Protein AF-A0A4S9X8D6-F1 (afdb_monomer)

Solvent-accessible surface area (backbone atoms only — not comparable to full-atom values): 16009 Å² total; per-residue (Å²): 143,80,87,80,82,80,82,79,81,79,79,78,78,74,76,74,74,74,72,80,71,83,52,60,78,43,80,44,72,82,93,68,77,68,42,84,70,70,50,59,36,73,32,62,38,68,58,84,96,42,70,26,34,42,34,40,34,39,32,33,27,64,65,61,93,86,63,91,71,93,56,65,66,49,29,27,33,32,46,36,37,29,46,34,52,71,63,96,43,30,61,64,60,43,40,23,68,73,69,74,40,97,77,62,57,36,25,40,37,34,53,66,24,65,58,40,68,70,29,52,70,42,50,52,85,89,44,60,20,53,32,41,65,30,51,31,61,66,21,44,49,51,50,33,70,37,57,66,57,94,90,50,70,58,76,74,81,79,53,76,70,35,63,78,50,63,28,64,66,58,67,51,53,41,64,69,46,64,87,85,50,97,82,52,74,78,48,64,45,58,67,41,58,49,30,35,32,46,55,73,81,39,36,68,91,57,52,65,65,46,53,47,64,36,63,36,69,45,52,38,34,40,35,32,100,44,26,36,59,36,32,50,56,48,49,90,76,69,90,59,98,59,76,72,73,74,85,68,79,79,75,79,77,83,77,82,79,82,78,84,85,78,83,91,130

Structure (mmCIF, N/CA/C/O backbone):
data_AF-A0A4S9X8D6-F1
#
_entry.id   AF-A0A4S9X8D6-F1
#
loop_
_atom_site.group_PDB
_atom_site.id
_atom_site.type_symbol
_atom_site.label_atom_id
_atom_site.label_alt_id
_atom_site.label_comp_id
_atom_site.label_asym_id
_atom_site.label_entity_id
_atom_site.label_seq_id
_atom_site.pdbx_PDB_ins_code
_atom_site.Cartn_x
_atom_site.Cartn_y
_atom_site.Cartn_z
_atom_site.occupancy
_atom_site.B_iso_or_equiv
_atom_site.auth_seq_id
_atom_site.auth_comp_id
_atom_site.auth_asym_id
_atom_site.auth_atom_id
_atom_site.pdbx_PDB_model_num
ATOM 1 N N . MET A 1 1 ? 35.764 -56.389 -16.404 1.00 39.91 1 MET A N 1
ATOM 2 C CA . MET A 1 1 ? 35.241 -55.408 -15.430 1.00 39.91 1 MET A CA 1
ATOM 3 C C . MET A 1 1 ? 35.910 -54.072 -15.699 1.00 39.91 1 MET A C 1
ATOM 5 O O . MET A 1 1 ? 37.036 -53.870 -15.275 1.00 39.91 1 MET A O 1
ATOM 9 N N . THR A 1 2 ? 35.258 -53.191 -16.449 1.00 30.72 2 THR A N 1
ATOM 10 C CA . THR A 1 2 ? 35.727 -51.818 -16.677 1.00 30.72 2 THR A CA 1
ATOM 11 C C . THR A 1 2 ? 34.511 -50.906 -16.602 1.00 30.72 2 THR A C 1
ATOM 13 O O . THR A 1 2 ? 33.620 -50.939 -17.447 1.00 30.72 2 THR A O 1
ATOM 16 N N . SER A 1 3 ? 34.447 -50.185 -15.487 1.00 30.09 3 SER A N 1
ATOM 17 C CA . SER A 1 3 ? 33.379 -49.270 -15.103 1.00 30.09 3 SER A CA 1
ATOM 18 C C . SER A 1 3 ? 33.320 -48.094 -16.081 1.00 30.09 3 SER A C 1
ATOM 20 O O . SER A 1 3 ? 34.297 -47.362 -16.223 1.00 30.09 3 SER A O 1
ATOM 22 N N . ARG A 1 4 ? 32.191 -47.916 -16.777 1.00 33.38 4 ARG A N 1
ATOM 23 C CA . ARG A 1 4 ? 31.902 -46.689 -17.530 1.00 33.38 4 ARG A CA 1
ATOM 24 C C . ARG A 1 4 ? 31.194 -45.724 -16.587 1.00 33.38 4 ARG A C 1
ATOM 26 O O . ARG A 1 4 ? 30.002 -45.864 -16.333 1.00 33.38 4 ARG A O 1
ATOM 33 N N . ILE A 1 5 ? 31.950 -44.771 -16.052 1.00 34.75 5 ILE A N 1
ATOM 34 C CA . ILE A 1 5 ? 31.419 -43.650 -15.274 1.00 34.75 5 ILE A CA 1
ATOM 35 C C . ILE A 1 5 ? 30.697 -42.719 -16.254 1.00 34.75 5 ILE A C 1
ATOM 37 O O . ILE A 1 5 ? 31.323 -42.080 -17.098 1.00 34.75 5 ILE A O 1
ATOM 41 N N . LEU A 1 6 ? 29.369 -42.687 -16.168 1.00 30.14 6 LEU A N 1
ATOM 42 C CA . LEU A 1 6 ? 28.522 -41.745 -16.889 1.00 30.14 6 LEU A CA 1
ATOM 43 C C . LEU A 1 6 ? 28.579 -40.405 -16.138 1.00 30.14 6 LEU A C 1
ATOM 45 O O . LEU A 1 6 ? 27.965 -40.254 -15.083 1.00 30.14 6 LEU A O 1
ATOM 49 N N . VAL A 1 7 ? 29.352 -39.442 -16.639 1.00 30.73 7 VAL A N 1
ATOM 50 C CA . VAL A 1 7 ? 29.374 -38.080 -16.086 1.00 30.73 7 VAL A CA 1
ATOM 51 C C . VAL A 1 7 ? 28.137 -37.343 -16.606 1.00 30.73 7 VAL A C 1
ATOM 53 O O . VAL A 1 7 ? 28.138 -36.811 -17.713 1.00 30.73 7 VAL A O 1
ATOM 56 N N . LEU A 1 8 ? 27.055 -37.345 -15.821 1.00 31.81 8 LEU A N 1
ATOM 57 C CA . LEU A 1 8 ? 25.928 -36.433 -16.020 1.00 31.81 8 LEU A CA 1
ATOM 58 C C . LEU A 1 8 ? 26.370 -35.023 -15.615 1.00 31.81 8 LEU A C 1
ATOM 60 O O . LEU A 1 8 ? 26.432 -34.695 -14.431 1.00 31.81 8 LEU A O 1
ATOM 64 N N . ALA A 1 9 ? 26.671 -34.185 -16.603 1.00 33.25 9 ALA A N 1
ATOM 65 C CA . ALA A 1 9 ? 26.812 -32.753 -16.391 1.00 33.25 9 ALA A CA 1
ATOM 66 C C . ALA A 1 9 ? 25.418 -32.150 -16.138 1.00 33.25 9 ALA A C 1
ATOM 68 O O . ALA A 1 9 ? 24.655 -31.893 -17.069 1.00 33.25 9 ALA A O 1
ATOM 69 N N . PHE A 1 10 ? 25.070 -31.957 -14.864 1.00 29.88 10 PHE A N 1
ATOM 70 C CA . PHE A 1 10 ? 23.941 -31.119 -14.466 1.00 29.88 10 PHE A CA 1
ATOM 71 C C . PHE A 1 10 ? 24.301 -29.660 -14.759 1.00 29.88 10 PHE A C 1
ATOM 73 O O . PHE A 1 10 ? 25.005 -29.014 -13.987 1.00 29.88 10 PHE A O 1
ATOM 80 N N . PHE A 1 11 ? 23.822 -29.135 -15.885 1.00 28.92 11 PHE A N 1
ATOM 81 C CA . PHE A 1 11 ? 23.811 -27.697 -16.119 1.00 28.92 11 PHE A CA 1
ATOM 82 C C . PHE A 1 11 ? 22.677 -27.093 -15.294 1.00 28.92 11 PHE A C 1
ATOM 84 O O . PHE A 1 11 ? 21.518 -27.070 -15.708 1.00 28.92 11 PHE A O 1
ATOM 91 N N . THR A 1 12 ? 23.008 -26.623 -14.094 1.00 28.45 12 THR A N 1
ATOM 92 C CA . THR A 1 12 ? 22.161 -25.693 -13.356 1.00 28.45 12 THR A CA 1
ATOM 93 C C . THR A 1 12 ? 22.094 -24.395 -14.152 1.00 28.45 12 THR A C 1
ATOM 95 O O . THR A 1 12 ? 23.012 -23.578 -14.143 1.00 28.45 12 THR A O 1
ATOM 98 N N . VAL A 1 13 ? 20.990 -24.197 -14.872 1.00 28.11 13 VAL A N 1
ATOM 99 C CA . VAL A 1 13 ? 20.604 -22.867 -15.339 1.00 28.11 13 VAL A CA 1
ATOM 100 C C . VAL A 1 13 ? 20.231 -22.086 -14.085 1.00 28.11 13 VAL A C 1
ATOM 102 O O . VAL A 1 13 ? 19.098 -22.152 -13.612 1.00 28.11 13 VAL A O 1
ATOM 105 N N . LEU A 1 14 ? 21.207 -21.388 -13.502 1.00 27.36 14 LEU A N 1
ATOM 106 C CA . LEU A 1 14 ? 20.926 -20.293 -12.587 1.00 27.36 14 LEU A CA 1
ATOM 107 C C . LEU A 1 14 ? 20.188 -19.246 -13.425 1.00 27.36 14 LEU A C 1
ATOM 109 O O . LEU A 1 14 ? 20.800 -18.437 -14.122 1.00 27.36 14 LEU A O 1
ATOM 113 N N . ALA A 1 15 ? 18.857 -19.293 -13.408 1.00 28.55 15 ALA A N 1
ATOM 114 C CA . ALA A 1 15 ? 18.081 -18.108 -13.700 1.00 28.55 15 ALA A CA 1
ATOM 115 C C . ALA A 1 15 ? 18.520 -17.095 -12.645 1.00 28.55 15 ALA A C 1
ATOM 117 O O . ALA A 1 15 ? 18.180 -17.229 -11.471 1.00 28.55 15 ALA A O 1
ATOM 118 N N . ALA A 1 16 ? 19.372 -16.151 -13.044 1.00 25.81 16 ALA A N 1
ATOM 119 C CA . ALA A 1 16 ? 19.662 -14.992 -12.233 1.00 25.81 16 ALA A CA 1
ATOM 120 C C . ALA A 1 16 ? 18.315 -14.303 -12.015 1.00 25.81 16 ALA A C 1
ATOM 122 O O . ALA A 1 16 ? 17.813 -13.612 -12.904 1.00 25.81 16 ALA A O 1
ATOM 123 N N . ALA A 1 17 ? 17.693 -14.560 -10.864 1.00 26.91 17 ALA A N 1
ATOM 124 C CA . ALA A 1 17 ? 16.677 -13.682 -10.338 1.00 26.91 17 ALA A CA 1
ATOM 125 C C . ALA A 1 17 ? 17.372 -12.327 -10.272 1.00 26.91 17 ALA A C 1
ATOM 127 O O . ALA A 1 17 ? 18.267 -12.122 -9.452 1.00 26.91 17 ALA A O 1
ATOM 128 N N . ARG A 1 18 ? 17.050 -11.439 -11.216 1.00 28.78 18 ARG A N 1
ATOM 129 C CA . ARG A 1 18 ? 17.363 -10.034 -11.033 1.00 28.78 18 ARG A CA 1
ATOM 130 C C . ARG A 1 18 ? 16.625 -9.678 -9.755 1.00 28.78 18 ARG A C 1
ATOM 132 O O . ARG A 1 18 ? 15.398 -9.658 -9.735 1.00 28.78 18 ARG A O 1
ATOM 139 N N . THR A 1 19 ? 17.366 -9.526 -8.668 1.00 27.78 19 THR A N 1
ATOM 140 C CA . THR A 1 19 ? 16.877 -8.816 -7.501 1.00 27.78 19 THR A CA 1
ATOM 141 C C . THR A 1 19 ? 16.496 -7.449 -8.038 1.00 27.78 19 THR A C 1
ATOM 143 O O . THR A 1 19 ? 17.384 -6.683 -8.411 1.00 27.78 19 THR A O 1
ATOM 146 N N . PHE A 1 20 ? 15.196 -7.204 -8.217 1.00 41.09 20 PHE A N 1
ATOM 147 C CA . PHE A 1 20 ? 14.699 -5.865 -8.489 1.00 41.09 20 PHE A CA 1
ATOM 148 C C . PHE A 1 20 ? 15.210 -5.012 -7.325 1.00 41.09 20 PHE A C 1
ATOM 150 O O . PHE A 1 20 ? 14.863 -5.242 -6.167 1.00 41.09 20 PHE A O 1
ATOM 157 N N . SER A 1 21 ? 16.198 -4.186 -7.651 1.00 36.16 21 SER A N 1
ATOM 158 C CA . SER A 1 21 ? 16.948 -3.320 -6.752 1.00 36.16 21 SER A CA 1
ATOM 159 C C . SER A 1 21 ? 15.995 -2.360 -6.031 1.00 36.16 21 SER A C 1
ATOM 161 O O . SER A 1 21 ? 14.905 -2.075 -6.526 1.00 36.16 21 SER A O 1
ATOM 163 N N . GLY A 1 22 ? 16.379 -1.957 -4.818 1.00 46.44 22 GLY A N 1
ATOM 164 C CA . GLY A 1 22 ? 15.536 -1.383 -3.772 1.00 46.44 22 GLY A CA 1
ATOM 165 C C . GLY A 1 22 ? 14.718 -0.169 -4.194 1.00 46.44 22 GLY A C 1
ATOM 166 O O . GLY A 1 22 ? 15.231 0.937 -4.307 1.00 46.44 22 GLY A O 1
ATOM 167 N N . ALA A 1 23 ? 13.414 -0.375 -4.346 1.00 57.47 23 ALA A N 1
ATOM 168 C CA . ALA A 1 23 ? 12.463 0.718 -4.350 1.00 57.47 23 ALA A CA 1
ATOM 169 C C . ALA A 1 23 ? 12.356 1.263 -2.915 1.00 57.47 23 ALA A C 1
ATOM 171 O O . ALA A 1 23 ? 11.778 0.609 -2.041 1.00 57.47 23 ALA A O 1
ATOM 172 N N . ASP A 1 24 ? 12.942 2.432 -2.663 1.00 70.56 24 ASP A N 1
ATOM 173 C CA . ASP A 1 24 ? 12.791 3.117 -1.382 1.00 70.56 24 ASP A CA 1
ATOM 174 C C . ASP A 1 24 ? 11.344 3.599 -1.228 1.00 70.56 24 ASP A C 1
ATOM 176 O O . ASP A 1 24 ? 10.779 4.248 -2.117 1.00 70.56 24 ASP A O 1
ATOM 180 N N . LEU A 1 25 ? 10.728 3.267 -0.090 1.00 81.75 25 LEU A N 1
ATOM 181 C CA . LEU A 1 25 ? 9.413 3.789 0.259 1.00 81.75 25 LEU A CA 1
ATOM 182 C C . LEU A 1 25 ? 9.553 5.202 0.796 1.00 81.75 25 LEU A C 1
ATOM 184 O O . LEU A 1 25 ? 10.173 5.425 1.836 1.00 81.75 25 LEU A O 1
ATOM 188 N N . ASN A 1 26 ? 8.909 6.136 0.113 1.00 82.75 26 ASN A N 1
ATOM 189 C CA . ASN A 1 26 ? 8.847 7.524 0.520 1.00 82.75 26 ASN A CA 1
ATOM 190 C C . ASN A 1 26 ? 7.442 7.823 1.034 1.00 82.75 26 ASN A C 1
ATOM 192 O O . ASN A 1 26 ? 6.457 7.529 0.357 1.00 82.75 26 ASN A O 1
ATOM 196 N N . PHE A 1 27 ? 7.351 8.414 2.224 1.00 79.81 27 PHE A N 1
ATOM 197 C CA . PHE A 1 27 ? 6.096 8.921 2.775 1.00 79.81 27 PHE A CA 1
ATOM 198 C C . PHE A 1 27 ? 5.961 10.413 2.470 1.00 79.81 27 PHE A C 1
ATOM 200 O O . PHE A 1 27 ? 6.913 11.175 2.636 1.00 79.81 27 PHE A O 1
ATOM 207 N N . GLY A 1 28 ? 4.777 10.817 2.020 1.00 76.00 28 GLY A N 1
ATOM 208 C CA . GLY A 1 28 ? 4.478 12.148 1.500 1.00 76.00 28 GLY A CA 1
ATOM 209 C C . GLY A 1 28 ? 4.081 12.130 0.024 1.00 76.00 28 GLY A C 1
ATOM 210 O O . GLY A 1 28 ? 3.819 11.078 -0.563 1.00 76.00 28 GLY A O 1
ATOM 211 N N . GLU A 1 29 ? 4.029 13.317 -0.574 1.00 76.56 29 GLU A N 1
ATOM 212 C CA . GLU A 1 29 ? 3.618 13.494 -1.966 1.00 76.56 29 GLU A CA 1
ATOM 213 C C . GLU A 1 29 ? 4.814 13.528 -2.922 1.00 76.56 29 GLU A C 1
ATOM 215 O O . GLU A 1 29 ? 5.841 14.159 -2.656 1.00 76.56 29 GLU A O 1
ATOM 220 N N . LEU A 1 30 ? 4.661 12.880 -4.078 1.00 78.94 30 LEU A N 1
ATOM 221 C CA . LEU A 1 30 ? 5.609 12.991 -5.181 1.00 78.94 30 LEU A CA 1
ATOM 222 C C . LEU A 1 30 ? 5.297 14.251 -5.997 1.00 78.94 30 LEU A C 1
ATOM 224 O O . LEU A 1 30 ? 4.340 14.281 -6.770 1.00 78.94 30 LEU A O 1
ATOM 228 N N . ASN A 1 31 ? 6.124 15.285 -5.839 1.00 78.19 31 ASN A N 1
ATOM 229 C CA . ASN A 1 31 ? 5.992 16.544 -6.573 1.00 78.19 31 ASN A CA 1
ATOM 230 C C . ASN A 1 31 ? 6.700 16.464 -7.937 1.00 78.19 31 ASN A C 1
ATOM 232 O O . ASN A 1 31 ? 7.782 17.023 -8.122 1.00 78.19 31 ASN A O 1
ATOM 236 N N . GLN A 1 32 ? 6.123 15.698 -8.865 1.00 81.38 32 GLN A N 1
ATOM 237 C CA . GLN A 1 32 ? 6.610 15.545 -10.239 1.00 81.38 32 GLN A CA 1
ATOM 238 C C . GLN A 1 32 ? 5.468 15.701 -11.241 1.00 81.38 32 GLN A C 1
ATOM 240 O O . GLN A 1 32 ? 4.322 15.339 -10.971 1.00 81.38 32 GLN A O 1
ATOM 245 N N . THR A 1 33 ? 5.793 16.218 -12.424 1.00 79.25 33 THR A N 1
ATOM 246 C CA . THR A 1 33 ? 4.844 16.277 -13.538 1.00 79.25 33 THR A CA 1
ATOM 247 C C . THR A 1 33 ? 4.848 14.934 -14.254 1.00 79.25 33 THR A C 1
ATOM 249 O O . THR A 1 33 ? 5.810 14.595 -14.942 1.00 79.25 33 THR A O 1
ATOM 252 N N . PHE A 1 34 ? 3.774 14.166 -14.093 1.00 79.44 34 PHE A N 1
ATOM 253 C CA . PHE A 1 34 ? 3.652 12.858 -14.729 1.00 79.44 34 PHE A CA 1
ATOM 254 C C . PHE A 1 34 ? 3.457 12.979 -16.237 1.00 79.44 34 PHE A C 1
ATOM 256 O O . PHE A 1 34 ? 2.647 13.769 -16.728 1.00 79.44 34 PHE A O 1
ATOM 263 N N . THR A 1 35 ? 4.181 12.146 -16.972 1.00 66.62 35 THR A N 1
ATOM 264 C CA . THR A 1 35 ? 3.915 11.883 -18.380 1.00 66.62 35 THR A CA 1
ATOM 265 C C . THR A 1 35 ? 2.817 10.825 -18.474 1.00 66.62 35 THR A C 1
ATOM 267 O O . THR A 1 35 ? 2.859 9.819 -17.771 1.00 66.62 35 THR A O 1
ATOM 270 N N . ALA A 1 36 ? 1.813 11.040 -19.326 1.00 59.84 36 ALA A N 1
ATOM 271 C CA . ALA A 1 36 ? 0.811 10.013 -19.604 1.00 59.84 36 ALA A CA 1
ATOM 272 C C . ALA A 1 36 ? 1.477 8.785 -20.273 1.00 59.84 36 ALA A C 1
ATOM 274 O O . ALA A 1 36 ? 2.363 8.989 -21.108 1.00 59.84 36 ALA A O 1
ATOM 275 N N . PRO A 1 37 ? 1.035 7.543 -19.983 1.00 57.75 37 PRO A N 1
ATOM 276 C CA . PRO A 1 37 ? -0.195 7.184 -19.274 1.00 57.75 37 PRO A CA 1
ATOM 277 C C . PRO A 1 37 ? -0.034 7.008 -17.754 1.00 57.75 37 PRO A C 1
ATOM 279 O O . PRO A 1 37 ? 0.956 6.480 -17.260 1.00 57.75 37 PRO A O 1
ATOM 282 N N . THR A 1 38 ? -1.080 7.383 -17.019 1.00 76.00 38 THR A N 1
ATOM 283 C CA . THR A 1 38 ? -1.281 6.970 -15.626 1.00 76.00 38 THR A CA 1
ATOM 284 C C . THR A 1 38 ? -2.322 5.860 -15.611 1.00 76.00 38 THR A C 1
ATOM 286 O O . THR A 1 38 ? -3.447 6.073 -16.064 1.00 76.00 38 THR A O 1
ATOM 289 N N . ILE A 1 39 ? -1.953 4.682 -15.114 1.00 86.69 39 ILE A N 1
ATOM 290 C CA . ILE A 1 39 ? -2.877 3.561 -14.904 1.00 86.69 39 ILE A CA 1
ATOM 291 C C . ILE A 1 39 ? -3.201 3.526 -13.418 1.00 86.69 39 ILE A C 1
ATOM 293 O O . ILE A 1 39 ? -2.310 3.714 -12.594 1.00 86.69 39 ILE A O 1
ATOM 297 N N . ASN A 1 40 ? -4.464 3.327 -13.060 1.00 89.75 40 ASN A N 1
ATOM 298 C CA . ASN A 1 40 ? -4.860 3.271 -11.664 1.00 89.75 40 ASN A CA 1
ATOM 299 C C . ASN A 1 40 ? -5.933 2.217 -11.410 1.00 89.75 40 ASN A C 1
ATOM 301 O O . ASN A 1 40 ? -6.652 1.809 -12.323 1.00 89.75 40 ASN A O 1
ATOM 305 N N . HIS A 1 41 ? -6.006 1.779 -10.158 1.00 91.44 41 HIS A N 1
ATOM 306 C CA . HIS A 1 41 ? -7.065 0.910 -9.680 1.00 91.44 41 HIS A CA 1
ATOM 307 C C . HIS A 1 41 ? -7.390 1.242 -8.225 1.00 91.44 41 HIS A C 1
ATOM 309 O O . HIS A 1 41 ? -6.492 1.362 -7.387 1.00 91.44 41 HIS A O 1
ATOM 315 N N . ALA A 1 42 ? -8.685 1.352 -7.931 1.00 91.81 42 ALA A N 1
ATOM 316 C CA . ALA A 1 42 ? -9.185 1.697 -6.612 1.00 91.81 42 ALA A CA 1
ATOM 317 C C . ALA A 1 42 ? -9.978 0.541 -5.993 1.00 91.81 42 ALA A C 1
ATOM 319 O O . ALA A 1 42 ? -10.902 0.008 -6.607 1.00 91.81 42 ALA A O 1
ATOM 320 N N . VAL A 1 43 ? -9.648 0.193 -4.750 1.00 92.31 43 VAL A N 1
ATOM 321 C CA . VAL A 1 43 ? -10.350 -0.819 -3.952 1.00 92.31 43 VAL A CA 1
ATOM 322 C C . VAL A 1 43 ? -10.880 -0.215 -2.662 1.00 92.31 43 VAL A C 1
ATOM 324 O O . VAL A 1 43 ? -10.279 0.683 -2.072 1.00 92.31 43 VAL A O 1
ATOM 327 N N . LYS A 1 44 ? -12.009 -0.739 -2.183 1.00 90.44 44 LYS A N 1
ATOM 328 C CA . LYS A 1 44 ? -12.570 -0.316 -0.899 1.00 90.44 44 LYS A CA 1
ATOM 329 C C . LYS A 1 44 ? -11.745 -0.877 0.251 1.00 90.44 44 LYS A C 1
ATOM 331 O O . LYS A 1 44 ? -11.396 -2.054 0.260 1.00 90.44 44 LYS A O 1
ATOM 336 N N . VAL A 1 45 ? -11.512 -0.041 1.253 1.00 85.12 45 VAL A N 1
ATOM 337 C CA . VAL A 1 45 ? -10.823 -0.399 2.490 1.00 85.12 45 VAL A CA 1
ATOM 338 C C . VAL A 1 45 ? -11.828 -0.310 3.638 1.00 85.12 45 VAL A C 1
ATOM 340 O O . VAL A 1 45 ? -12.318 0.784 3.931 1.00 85.12 45 VAL A O 1
ATOM 343 N N . PRO A 1 46 ? -12.176 -1.433 4.288 1.00 79.06 46 PRO A N 1
ATOM 344 C CA . PRO A 1 46 ? -13.016 -1.396 5.471 1.00 79.06 46 PRO A CA 1
ATOM 345 C C . PRO A 1 46 ? -12.188 -0.897 6.658 1.00 79.06 46 PRO A C 1
ATOM 347 O O . PRO A 1 46 ? -11.309 -1.601 7.151 1.00 79.06 46 PRO A O 1
ATOM 350 N N . ILE A 1 47 ? -12.479 0.317 7.120 1.00 77.25 47 ILE A N 1
ATOM 351 C CA . ILE A 1 47 ? -11.931 0.861 8.368 1.00 77.25 47 ILE A CA 1
ATOM 352 C C . ILE A 1 47 ? -13.115 1.141 9.287 1.00 77.25 47 ILE A C 1
ATOM 354 O O . ILE A 1 47 ? -13.955 2.005 9.013 1.00 77.25 47 ILE A O 1
ATOM 358 N N . GLY A 1 48 ? -13.236 0.333 10.342 1.00 71.62 48 GLY A N 1
ATOM 359 C CA . GLY A 1 48 ? -14.474 0.241 11.113 1.00 71.62 48 GLY A CA 1
ATOM 360 C C . GLY A 1 48 ? -15.654 -0.166 10.219 1.00 71.62 48 GLY A C 1
ATOM 361 O O . GLY A 1 48 ? -15.547 -1.086 9.412 1.00 71.62 48 GLY A O 1
ATOM 362 N N . ASN A 1 49 ? -16.775 0.549 10.336 1.00 70.44 49 ASN A N 1
ATOM 363 C CA . ASN A 1 49 ? -17.992 0.310 9.543 1.00 70.44 49 ASN A CA 1
ATOM 364 C C . ASN A 1 49 ? -18.113 1.216 8.304 1.00 70.44 49 ASN A C 1
ATOM 366 O O . ASN A 1 49 ? -19.211 1.383 7.771 1.00 70.44 49 ASN A O 1
ATOM 370 N N . ASN A 1 50 ? -17.021 1.851 7.871 1.00 80.06 50 ASN A N 1
ATOM 371 C CA . ASN A 1 50 ? -17.057 2.855 6.812 1.00 80.06 50 ASN A CA 1
ATOM 372 C C . ASN A 1 50 ? -16.150 2.509 5.631 1.00 80.06 50 ASN A C 1
ATOM 374 O O . ASN A 1 50 ? -15.196 1.741 5.744 1.00 80.06 50 ASN A O 1
ATOM 378 N N . ASN A 1 51 ? -16.488 3.091 4.480 1.00 77.06 51 ASN A N 1
ATOM 379 C CA . ASN A 1 51 ? -15.849 2.801 3.203 1.00 77.06 51 ASN A CA 1
ATOM 380 C C . ASN A 1 51 ? -14.774 3.845 2.906 1.00 77.06 51 ASN A C 1
ATOM 382 O O . ASN A 1 51 ? -15.077 4.908 2.366 1.00 77.06 51 ASN A O 1
ATOM 386 N N . PHE A 1 52 ? -13.532 3.521 3.242 1.00 90.12 52 PHE A N 1
ATOM 387 C CA . PHE A 1 52 ? -12.374 4.196 2.671 1.00 90.12 52 PHE A CA 1
ATOM 388 C C . PHE A 1 52 ? -12.110 3.604 1.281 1.00 90.12 52 PHE A C 1
ATOM 390 O O . PHE A 1 52 ? -12.631 2.534 0.940 1.00 90.12 52 PHE A O 1
ATOM 397 N N . SER A 1 53 ? -11.305 4.278 0.471 1.00 92.06 53 SER A N 1
ATOM 398 C CA . SER A 1 53 ? -10.840 3.748 -0.807 1.00 92.06 53 SER A CA 1
ATOM 399 C C . SER A 1 53 ? -9.340 3.953 -0.930 1.00 92.06 53 SER A C 1
ATOM 401 O O . SER A 1 53 ? -8.830 5.043 -0.695 1.00 92.06 53 SER A O 1
ATOM 403 N N . LEU A 1 54 ? -8.637 2.885 -1.284 1.00 93.62 54 LEU A N 1
ATOM 404 C CA . LEU A 1 54 ? -7.231 2.923 -1.649 1.00 93.62 54 LEU A CA 1
ATOM 405 C C . LEU A 1 54 ? -7.156 2.931 -3.167 1.00 93.62 54 LEU A C 1
ATOM 407 O O . LEU A 1 54 ? -7.590 1.971 -3.801 1.00 93.62 54 LEU A O 1
ATOM 411 N N . ASN A 1 55 ? -6.569 3.979 -3.721 1.00 93.50 55 ASN A N 1
ATOM 412 C CA . ASN A 1 55 ? -6.220 4.079 -5.124 1.00 93.50 55 ASN A CA 1
ATOM 413 C C . ASN A 1 55 ? -4.710 3.858 -5.284 1.00 93.50 55 ASN A C 1
ATOM 415 O O . ASN A 1 55 ? -3.898 4.526 -4.637 1.00 93.50 55 ASN A O 1
ATOM 419 N N . VAL A 1 56 ? -4.332 2.894 -6.124 1.00 93.25 56 VAL A N 1
ATOM 420 C CA . VAL A 1 56 ? -2.935 2.656 -6.503 1.00 93.25 56 VAL A CA 1
ATOM 421 C C . VAL A 1 56 ? -2.754 3.102 -7.936 1.00 93.25 56 VAL A C 1
ATOM 423 O O . VAL A 1 56 ? -3.453 2.633 -8.834 1.00 93.25 56 VAL A O 1
ATOM 426 N N . MET A 1 57 ? -1.815 4.017 -8.139 1.00 91.75 57 MET A N 1
ATOM 427 C CA . MET A 1 57 ? -1.539 4.620 -9.434 1.00 91.75 57 MET A CA 1
ATOM 428 C C . MET A 1 57 ? -0.118 4.279 -9.864 1.00 91.75 57 MET A C 1
ATOM 430 O O . MET A 1 57 ? 0.819 4.481 -9.094 1.00 91.75 57 MET A O 1
ATOM 434 N N . ILE A 1 58 ? 0.045 3.827 -11.103 1.00 90.75 58 ILE A N 1
ATOM 435 C CA . ILE A 1 58 ? 1.344 3.693 -11.755 1.00 90.75 58 ILE A CA 1
ATOM 436 C C . ILE A 1 58 ? 1.458 4.783 -12.815 1.00 90.75 58 ILE A C 1
ATOM 438 O O . ILE A 1 58 ? 0.599 4.905 -13.693 1.00 90.75 58 ILE A O 1
ATOM 442 N N . ALA A 1 59 ? 2.503 5.595 -12.718 1.00 89.44 59 ALA A N 1
ATOM 443 C CA . ALA A 1 59 ? 2.772 6.692 -13.638 1.00 89.44 59 ALA A CA 1
ATOM 444 C C . ALA A 1 59 ? 4.246 6.706 -14.044 1.00 89.44 59 ALA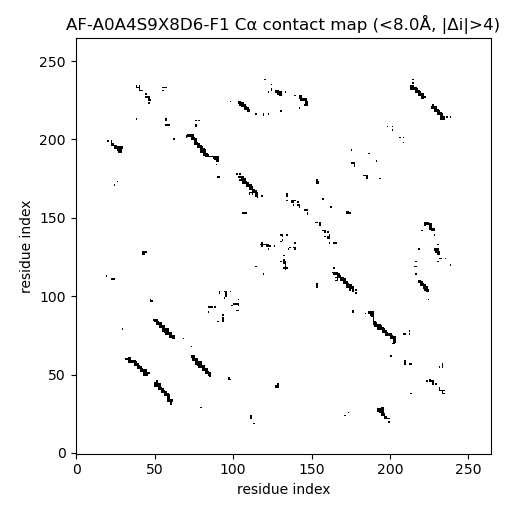 A C 1
ATOM 446 O O . ALA A 1 59 ? 5.104 6.253 -13.292 1.00 89.44 59 ALA A O 1
ATOM 447 N N . GLU A 1 60 ? 4.544 7.273 -15.208 1.00 88.62 60 GLU A N 1
ATOM 448 C CA . GLU A 1 60 ? 5.916 7.578 -15.615 1.00 88.62 60 GLU A CA 1
ATOM 449 C C . GLU A 1 60 ? 6.161 9.083 -15.539 1.00 88.62 60 GLU A C 1
ATOM 451 O O . GLU A 1 60 ? 5.241 9.890 -15.695 1.00 88.62 60 GLU A O 1
ATOM 456 N N . PHE A 1 61 ? 7.409 9.480 -15.329 1.00 88.69 61 PHE A N 1
ATOM 457 C CA . PHE A 1 61 ? 7.849 10.864 -15.471 1.00 88.69 61 PHE A CA 1
ATOM 458 C C . PHE A 1 61 ? 9.298 10.921 -15.965 1.00 88.69 61 PHE A C 1
ATOM 460 O O . PHE A 1 61 ? 10.023 9.920 -15.972 1.00 88.69 61 PHE A O 1
ATOM 467 N N . GLU A 1 62 ? 9.720 12.097 -16.424 1.00 89.75 62 GLU A N 1
ATOM 468 C CA . GLU A 1 62 ? 11.119 12.339 -16.777 1.00 89.75 62 GLU A CA 1
ATOM 469 C C . GLU A 1 62 ? 11.929 12.603 -15.501 1.00 89.75 62 GLU A C 1
ATOM 471 O O . GLU A 1 62 ? 11.456 13.348 -14.641 1.00 89.75 62 GLU A O 1
ATOM 476 N N . PRO A 1 63 ? 13.141 12.036 -15.347 1.00 87.56 63 PRO A N 1
ATOM 477 C CA . PRO A 1 63 ? 13.970 12.335 -14.189 1.00 87.56 63 PRO A CA 1
ATOM 478 C C . PRO A 1 63 ? 14.207 13.846 -14.045 1.00 87.56 63 PRO A C 1
ATOM 480 O O . PRO A 1 63 ? 14.257 14.557 -15.055 1.00 87.56 63 PRO A O 1
ATOM 483 N N . PRO A 1 64 ? 14.434 14.346 -12.817 1.00 84.31 64 PRO A N 1
ATOM 484 C CA . PRO A 1 64 ? 14.771 15.746 -12.587 1.00 84.31 64 PRO A CA 1
ATOM 485 C C . PRO A 1 64 ? 15.902 16.224 -13.506 1.00 84.31 64 PRO A C 1
ATOM 487 O O . PRO A 1 64 ? 16.873 15.496 -13.719 1.00 84.31 64 PRO A O 1
ATOM 490 N N . ALA A 1 65 ? 15.815 17.457 -14.013 1.00 80.25 65 ALA A N 1
ATOM 491 C CA . ALA A 1 65 ? 16.728 17.981 -15.040 1.00 80.25 65 ALA A CA 1
ATOM 492 C C . ALA A 1 65 ? 18.222 17.977 -14.645 1.00 80.25 65 ALA A C 1
ATOM 494 O O . ALA A 1 65 ? 19.093 18.038 -15.507 1.00 80.25 65 ALA A O 1
ATOM 495 N N . ASN A 1 66 ? 18.532 17.907 -13.349 1.00 81.00 66 ASN A N 1
ATOM 496 C CA . ASN A 1 66 ? 19.88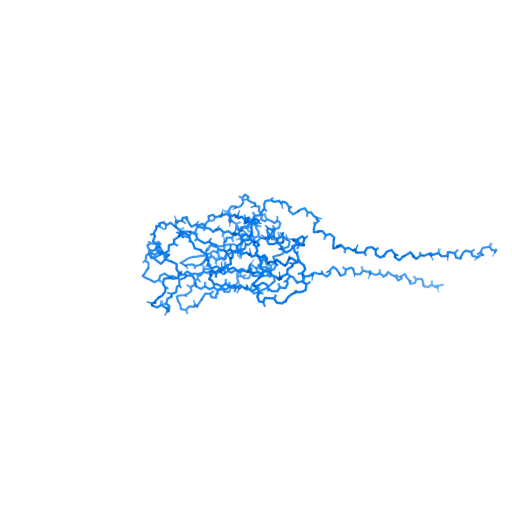9 17.803 -12.806 1.00 81.00 66 ASN A CA 1
ATOM 497 C C . ASN A 1 66 ? 20.416 16.358 -12.707 1.00 81.00 66 ASN A C 1
ATOM 499 O O . ASN A 1 66 ? 21.512 16.146 -12.189 1.00 81.00 66 ASN A O 1
ATOM 503 N N . THR A 1 67 ? 19.660 15.367 -13.173 1.00 83.25 67 THR A N 1
ATOM 504 C CA . THR A 1 67 ? 20.056 13.960 -13.124 1.00 83.25 67 THR A CA 1
ATOM 505 C C . THR A 1 67 ? 21.005 13.635 -14.274 1.00 83.25 67 THR A C 1
ATOM 507 O O . THR A 1 67 ? 20.620 13.671 -15.440 1.00 83.25 67 THR A O 1
ATOM 510 N N . THR A 1 68 ? 22.256 13.295 -13.963 1.00 81.62 68 THR A N 1
ATOM 511 C CA . THR A 1 68 ? 23.248 12.877 -14.963 1.00 81.62 68 THR A CA 1
ATOM 512 C C . THR A 1 68 ? 23.012 11.429 -15.381 1.00 81.62 68 THR A C 1
ATOM 514 O O . THR A 1 68 ? 23.172 10.521 -14.565 1.00 81.62 68 THR A O 1
ATOM 517 N N . THR A 1 69 ? 22.654 11.204 -16.645 1.00 83.94 69 THR A N 1
ATOM 518 C CA . THR A 1 69 ? 22.485 9.866 -17.224 1.00 83.94 69 THR A CA 1
ATOM 519 C C . THR A 1 69 ? 22.8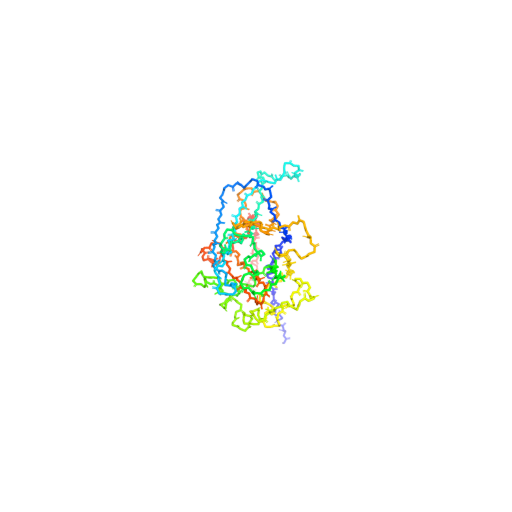42 9.863 -18.710 1.00 83.94 69 THR A C 1
ATOM 521 O O . THR A 1 69 ? 22.523 10.810 -19.425 1.00 83.94 69 THR A O 1
ATOM 524 N N . ASP A 1 70 ? 23.475 8.782 -19.171 1.00 86.69 70 ASP A N 1
ATOM 525 C CA . ASP A 1 70 ? 23.806 8.561 -20.589 1.00 86.69 70 ASP A CA 1
ATOM 526 C C . ASP A 1 70 ? 22.648 7.900 -21.363 1.00 86.69 70 ASP A C 1
ATOM 528 O O . ASP A 1 70 ? 22.756 7.600 -22.556 1.00 86.69 70 ASP A O 1
ATOM 532 N N . LEU A 1 71 ? 21.527 7.632 -20.683 1.00 86.88 71 LEU A N 1
ATOM 533 C CA . LEU A 1 71 ? 20.356 7.001 -21.275 1.00 86.88 71 LEU A CA 1
ATOM 534 C C . LEU A 1 71 ? 19.646 7.959 -22.233 1.00 86.88 71 LEU A C 1
ATOM 536 O O . LEU A 1 71 ? 19.309 9.091 -21.888 1.00 86.88 71 LEU A O 1
ATOM 540 N N . GLN A 1 72 ? 19.336 7.470 -23.433 1.00 86.62 72 GLN A N 1
ATOM 541 C CA . GLN A 1 72 ? 18.461 8.197 -24.347 1.00 86.62 72 GLN A CA 1
ATOM 542 C C . GLN A 1 72 ? 17.031 8.205 -23.803 1.00 86.62 72 GLN A C 1
ATOM 544 O O . GLN A 1 72 ? 16.505 7.154 -23.429 1.00 86.62 72 GLN A O 1
ATOM 549 N N . ASN A 1 73 ? 16.417 9.392 -23.800 1.00 86.50 73 ASN A N 1
ATOM 550 C CA . ASN A 1 73 ? 15.040 9.642 -23.370 1.00 86.50 73 ASN A CA 1
ATOM 551 C C . ASN A 1 73 ? 14.696 8.977 -22.017 1.00 86.50 73 ASN A C 1
ATOM 553 O O . ASN A 1 73 ? 13.907 8.029 -21.984 1.00 86.50 73 ASN A O 1
ATOM 557 N N . PRO A 1 74 ? 15.336 9.402 -20.915 1.00 89.44 74 PRO A N 1
ATOM 558 C CA . PRO A 1 74 ? 15.244 8.702 -19.643 1.00 89.44 74 PRO A CA 1
ATOM 559 C C . PRO A 1 74 ? 13.856 8.850 -19.001 1.00 89.44 74 PRO A C 1
ATOM 561 O O . PRO A 1 74 ? 13.191 9.880 -19.134 1.00 89.44 74 PRO A O 1
ATOM 564 N N . ARG A 1 75 ? 13.417 7.806 -18.304 1.00 88.38 75 ARG A N 1
ATOM 565 C CA . ARG A 1 75 ? 12.111 7.661 -17.654 1.00 88.38 75 ARG A CA 1
ATOM 566 C C . ARG A 1 75 ? 12.274 7.056 -16.266 1.00 88.38 75 ARG A C 1
ATOM 568 O O . ARG A 1 75 ? 13.237 6.334 -16.009 1.00 88.38 75 ARG A O 1
ATOM 575 N N . VAL A 1 76 ? 11.323 7.362 -15.393 1.00 88.12 76 VAL A N 1
ATOM 576 C CA . VAL A 1 76 ? 11.170 6.771 -14.061 1.00 88.12 76 VAL A CA 1
ATOM 577 C C . VAL A 1 76 ? 9.714 6.363 -13.894 1.00 88.12 76 VAL A C 1
ATOM 579 O O . VAL A 1 76 ? 8.824 7.168 -14.165 1.00 88.12 76 VAL A O 1
ATOM 582 N N . ALA A 1 77 ? 9.479 5.138 -13.430 1.00 88.31 77 ALA A N 1
ATOM 583 C CA . ALA A 1 77 ? 8.160 4.672 -13.037 1.00 88.31 77 ALA A CA 1
ATOM 584 C C . ALA A 1 77 ? 7.945 4.997 -11.556 1.00 88.31 77 ALA A C 1
ATOM 586 O O . ALA A 1 77 ? 8.856 4.854 -10.738 1.00 88.31 77 ALA A O 1
ATOM 587 N N . ALA A 1 78 ? 6.741 5.436 -11.214 1.00 89.62 78 ALA A N 1
ATOM 588 C CA . ALA A 1 78 ? 6.300 5.663 -9.852 1.00 89.62 78 ALA A CA 1
ATOM 589 C C . ALA A 1 78 ? 5.061 4.824 -9.561 1.00 89.62 78 ALA A C 1
ATOM 591 O O . ALA A 1 78 ? 4.078 4.894 -10.299 1.00 89.62 78 ALA A O 1
ATOM 592 N N . THR A 1 79 ? 5.092 4.109 -8.440 1.00 91.38 79 THR A N 1
ATOM 593 C CA . THR A 1 79 ? 3.887 3.601 -7.782 1.00 91.38 79 THR A CA 1
ATOM 594 C C . THR A 1 79 ? 3.481 4.609 -6.717 1.00 91.38 79 THR A C 1
ATOM 596 O O . THR A 1 79 ? 4.286 4.937 -5.848 1.00 91.38 79 THR A O 1
ATOM 599 N N . ILE A 1 80 ? 2.245 5.095 -6.766 1.00 91.19 80 ILE A N 1
ATOM 600 C CA . ILE A 1 80 ? 1.709 6.119 -5.866 1.00 91.19 80 ILE A CA 1
ATOM 601 C C . ILE A 1 80 ? 0.495 5.541 -5.147 1.00 91.19 80 ILE A C 1
ATOM 603 O O . ILE A 1 80 ? -0.387 4.955 -5.776 1.00 91.19 80 ILE A O 1
ATOM 607 N N . TYR A 1 81 ? 0.453 5.733 -3.832 1.00 91.75 81 TYR A N 1
ATOM 608 C CA . TYR A 1 81 ? -0.636 5.294 -2.972 1.00 91.75 81 TYR A CA 1
ATOM 609 C C . TYR A 1 81 ? -1.443 6.498 -2.500 1.00 91.75 81 TYR A C 1
ATOM 611 O O . TYR A 1 81 ? -0.914 7.427 -1.880 1.00 91.75 81 TYR A O 1
ATOM 619 N N . GLU A 1 82 ? -2.735 6.463 -2.795 1.00 91.31 82 GLU A N 1
ATOM 620 C CA . GLU A 1 82 ? -3.693 7.509 -2.477 1.00 91.31 82 GLU A CA 1
ATOM 621 C C . GLU A 1 82 ? -4.839 6.915 -1.666 1.00 91.31 82 GLU A C 1
ATOM 623 O O . GLU A 1 82 ? -5.387 5.866 -2.002 1.00 91.31 82 GLU A O 1
ATOM 628 N N . LEU A 1 83 ? -5.169 7.567 -0.558 1.00 91.06 83 LEU A N 1
ATOM 629 C CA . LEU A 1 83 ? -6.257 7.167 0.314 1.00 91.06 83 LEU A CA 1
ATOM 630 C C . LEU A 1 83 ? -7.355 8.221 0.256 1.00 91.06 83 LEU A C 1
ATOM 632 O O . LEU A 1 83 ? -7.097 9.415 0.415 1.00 91.06 83 LEU A O 1
ATOM 636 N N . SER A 1 84 ? -8.588 7.763 0.107 1.00 90.50 84 SER A N 1
ATOM 637 C CA . SER A 1 84 ? -9.776 8.574 0.308 1.00 90.50 84 SER A CA 1
ATOM 638 C C . SER A 1 84 ? -10.652 8.004 1.411 1.00 90.50 84 SER A C 1
ATOM 640 O O . SER A 1 84 ? -10.684 6.796 1.666 1.00 90.50 84 SER A O 1
ATOM 642 N N . TRP A 1 85 ? -11.324 8.897 2.129 1.00 89.00 85 TRP A N 1
ATOM 643 C CA . TRP A 1 85 ? -12.132 8.573 3.300 1.00 89.00 85 TRP A CA 1
ATOM 644 C C . TRP A 1 85 ? -13.488 9.270 3.223 1.00 89.00 85 TRP A C 1
ATOM 646 O O . TRP A 1 85 ? -13.657 10.221 2.453 1.00 89.00 85 TRP A O 1
ATOM 656 N N . PRO A 1 86 ? -14.496 8.779 3.963 1.00 78.88 86 PRO A N 1
ATOM 657 C CA . PRO A 1 86 ? -15.800 9.416 3.957 1.00 78.88 86 PRO A CA 1
ATOM 658 C C . PRO A 1 86 ? -15.712 10.818 4.560 1.00 78.88 86 PRO A C 1
ATOM 660 O O . PRO A 1 86 ? -15.008 11.040 5.538 1.00 78.88 86 PRO A O 1
ATOM 663 N N . TRP A 1 87 ? -16.531 11.718 4.016 1.00 80.56 87 TRP A N 1
ATOM 664 C CA . TRP A 1 87 ? -16.712 13.099 4.472 1.00 80.56 87 TRP A CA 1
ATOM 665 C C . TRP A 1 87 ? -15.593 14.068 4.069 1.00 80.56 87 TRP A C 1
ATOM 667 O O . TRP A 1 87 ? -14.438 13.714 3.866 1.00 80.56 87 TRP A O 1
ATOM 677 N N . ASN A 1 88 ? -15.964 15.342 3.940 1.00 75.00 88 ASN A N 1
ATOM 678 C CA . ASN A 1 88 ? -15.045 16.436 3.618 1.00 75.00 88 ASN A CA 1
ATOM 679 C C . ASN A 1 88 ? -14.404 17.004 4.899 1.00 75.00 88 ASN A C 1
ATOM 681 O O . ASN A 1 88 ? -14.434 18.212 5.136 1.00 75.00 88 ASN A O 1
ATOM 685 N N . THR A 1 89 ? -13.925 16.111 5.763 1.00 79.81 89 THR A N 1
ATOM 686 C CA . THR A 1 89 ? -13.263 16.409 7.041 1.00 79.81 89 THR A CA 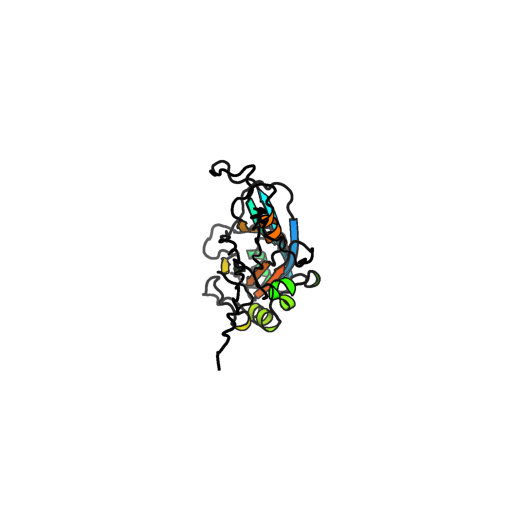1
ATOM 687 C C . THR A 1 89 ? -11.825 15.923 7.000 1.00 79.81 89 THR A C 1
ATOM 689 O O . THR A 1 89 ? -11.438 15.161 6.108 1.00 79.81 89 THR A O 1
ATOM 692 N N . THR A 1 90 ? -11.024 16.321 7.984 1.00 82.94 90 THR A N 1
ATOM 693 C CA . THR A 1 90 ? -9.675 15.767 8.124 1.00 82.94 90 THR A CA 1
ATOM 694 C C . THR A 1 90 ? -9.744 14.267 8.432 1.00 82.94 90 THR A C 1
ATOM 696 O O . THR A 1 90 ? -10.725 13.768 8.999 1.00 82.94 90 THR A O 1
ATOM 699 N N . ILE A 1 91 ? -8.690 13.522 8.099 1.00 82.00 91 ILE A N 1
ATOM 700 C CA . ILE A 1 91 ? -8.613 12.094 8.443 1.00 82.00 91 ILE A CA 1
ATOM 701 C C . ILE A 1 91 ? -8.655 11.869 9.968 1.00 82.00 91 ILE A C 1
ATOM 703 O O . ILE A 1 91 ? -9.231 10.889 10.434 1.00 82.00 91 ILE A O 1
ATOM 707 N N . ASN A 1 92 ? -8.130 12.818 10.754 1.00 82.75 92 ASN A N 1
ATOM 708 C CA . ASN A 1 92 ? -8.179 12.784 12.216 1.00 82.75 92 ASN A CA 1
ATOM 709 C C . ASN A 1 92 ? -9.620 12.885 12.736 1.00 82.75 92 ASN A C 1
ATOM 711 O O . ASN A 1 92 ? -10.064 12.022 13.481 1.00 82.75 92 ASN A O 1
ATOM 715 N N . GLU A 1 93 ? -10.380 13.897 12.307 1.00 83.81 93 GLU A N 1
ATOM 716 C CA . GLU A 1 93 ? -11.793 14.060 12.696 1.00 83.81 93 GLU A CA 1
ATOM 717 C C . GLU A 1 93 ? -12.648 12.865 12.270 1.00 83.81 93 GLU A C 1
ATOM 719 O O . GLU A 1 93 ? -13.519 12.412 13.020 1.00 83.81 93 GLU A O 1
ATOM 724 N N . THR A 1 94 ? -12.361 12.328 11.083 1.00 86.31 94 THR A N 1
ATOM 725 C CA . THR A 1 94 ? -13.002 11.120 10.561 1.00 86.31 94 THR A CA 1
ATOM 726 C C . THR A 1 94 ? -12.773 9.957 11.521 1.00 86.31 94 THR A C 1
ATOM 728 O O . THR A 1 94 ? -13.732 9.371 12.013 1.00 86.31 94 THR A O 1
ATOM 731 N N . LEU A 1 95 ? -11.520 9.659 11.866 1.00 85.00 95 LEU A N 1
ATOM 732 C CA . LEU A 1 95 ? -11.192 8.543 12.751 1.00 85.00 95 LEU A CA 1
ATOM 733 C C . LEU A 1 95 ? -11.653 8.767 14.198 1.00 85.00 95 LEU A C 1
ATOM 735 O O . LEU A 1 95 ? -12.179 7.833 14.794 1.00 85.00 95 LEU A O 1
ATOM 739 N N . LYS A 1 96 ? -11.586 9.997 14.731 1.00 85.56 96 LYS A N 1
ATOM 740 C CA . LYS A 1 96 ? -12.175 10.351 16.039 1.00 85.56 96 LYS A CA 1
ATOM 741 C C . LYS A 1 96 ? -13.656 9.983 16.093 1.00 85.56 96 LYS A C 1
ATOM 743 O O . LYS A 1 96 ? -14.117 9.367 17.049 1.00 85.56 96 LYS A O 1
ATOM 748 N N . THR A 1 97 ? -14.392 10.335 15.039 1.00 85.50 97 THR A N 1
ATOM 749 C CA . THR A 1 97 ? -15.828 10.049 14.922 1.00 85.50 97 THR A CA 1
ATOM 750 C C . THR A 1 97 ? -16.098 8.549 14.812 1.00 85.50 97 THR A C 1
ATOM 752 O O . THR A 1 97 ? -17.058 8.054 15.398 1.00 85.50 97 THR A O 1
ATOM 755 N N . LEU A 1 98 ? -15.263 7.819 14.068 1.00 84.31 98 LEU A N 1
ATOM 756 C CA . LEU A 1 98 ? -15.436 6.384 13.833 1.00 84.31 98 LEU A CA 1
ATOM 757 C C . LEU A 1 98 ? -15.077 5.517 15.036 1.00 84.31 98 LEU A C 1
ATOM 759 O O . LEU A 1 98 ? -15.746 4.519 15.291 1.00 84.31 98 LEU A O 1
ATOM 763 N N . GLU A 1 99 ? -14.017 5.882 15.745 1.00 83.44 99 GLU A N 1
ATOM 764 C CA . GLU A 1 99 ? -13.458 5.087 16.836 1.00 83.44 99 GLU A CA 1
ATOM 765 C C . GLU A 1 99 ? -13.935 5.557 18.213 1.00 83.44 99 GLU A C 1
ATOM 767 O O . GLU A 1 99 ? -13.806 4.821 19.189 1.00 83.44 99 GLU A O 1
ATOM 772 N N . GLY A 1 100 ? -14.503 6.764 18.311 1.00 83.06 100 GLY A N 1
ATOM 773 C CA . GLY A 1 100 ? -14.957 7.341 19.577 1.00 83.06 100 GLY A CA 1
ATOM 774 C C . GLY A 1 100 ? -13.811 7.679 20.534 1.00 83.06 100 GLY A C 1
ATOM 775 O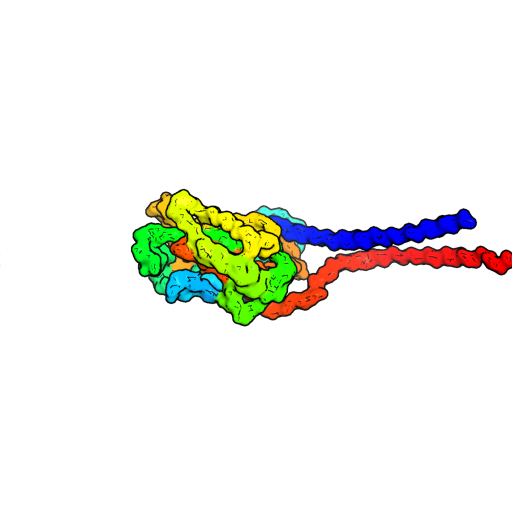 O . GLY A 1 100 ? -14.021 7.720 21.746 1.00 83.06 100 GLY A O 1
ATOM 776 N N . VAL A 1 101 ? -12.603 7.895 20.004 1.00 78.56 101 VAL A N 1
ATOM 777 C CA . VAL A 1 101 ? -11.398 8.243 20.769 1.00 78.56 101 VAL A CA 1
ATOM 778 C C . VAL A 1 101 ? -10.917 9.644 20.405 1.00 78.56 101 VAL A C 1
ATOM 780 O O . VAL A 1 101 ? -11.048 10.077 19.264 1.00 78.56 101 VAL A O 1
ATOM 783 N N . GLU A 1 102 ? -10.342 10.358 21.373 1.00 77.25 102 GLU A N 1
ATOM 784 C CA . GLU A 1 102 ? -9.850 11.728 21.165 1.00 77.25 102 GLU A CA 1
ATOM 785 C C . GLU A 1 102 ? -8.541 11.800 20.377 1.00 77.25 102 GLU A C 1
ATOM 787 O O . GLU A 1 102 ? -8.263 12.806 19.731 1.00 77.25 102 GLU A O 1
ATOM 792 N N . GLU A 1 103 ? -7.733 10.747 20.405 1.00 77.44 103 GLU A N 1
ATOM 793 C CA . GLU A 1 103 ? -6.444 10.696 19.714 1.00 77.44 103 GLU A CA 1
ATOM 794 C C . GLU A 1 103 ? -6.347 9.369 18.956 1.00 77.44 103 GLU A C 1
ATOM 796 O O . GLU A 1 103 ? -5.728 8.418 19.440 1.00 77.44 103 GLU A O 1
ATOM 801 N N . PRO A 1 104 ? -7.023 9.255 17.795 1.00 78.19 104 PRO A N 1
ATOM 802 C CA . PRO A 1 104 ? -6.955 8.050 16.990 1.00 78.19 104 PRO A CA 1
ATOM 803 C C . PRO A 1 104 ? -5.534 7.849 16.473 1.00 78.19 104 PRO A C 1
ATOM 805 O O . PRO A 1 104 ? -4.772 8.794 16.247 1.00 78.19 104 PRO A O 1
ATOM 808 N N . ARG A 1 105 ? -5.186 6.587 16.242 1.00 78.81 105 ARG A N 1
ATOM 809 C CA . ARG A 1 105 ? -3.918 6.206 15.629 1.00 78.81 105 ARG A CA 1
ATOM 810 C C . ARG A 1 105 ? -4.192 5.566 14.301 1.00 78.81 105 ARG A C 1
ATOM 812 O O . ARG A 1 105 ? -5.015 4.675 14.228 1.00 78.81 105 ARG A O 1
ATOM 819 N N . PHE A 1 106 ? -3.446 5.960 13.282 1.00 82.69 106 PHE A N 1
ATOM 820 C CA . PHE A 1 106 ? -3.585 5.355 11.973 1.00 82.69 106 PHE A CA 1
ATOM 821 C C . PHE A 1 106 ? -2.218 5.185 11.353 1.00 82.69 106 PHE A C 1
ATOM 823 O O . PHE A 1 106 ? -1.489 6.163 11.182 1.00 82.69 106 PHE A O 1
ATOM 830 N N . CYS A 1 107 ? -1.864 3.947 11.046 1.00 84.06 107 CYS A N 1
ATOM 831 C CA . CYS A 1 107 ? -0.621 3.627 10.373 1.00 84.06 107 CYS A CA 1
ATOM 832 C C . CYS A 1 107 ? -0.893 2.844 9.099 1.00 84.06 107 CYS A C 1
ATOM 834 O O . CYS A 1 107 ? -1.911 2.160 8.962 1.00 84.06 107 CYS A O 1
ATOM 836 N N . VAL A 1 108 ? 0.088 2.897 8.211 1.00 87.06 108 VAL A N 1
ATOM 837 C CA . VAL A 1 108 ? 0.166 2.034 7.043 1.00 87.06 108 VAL A CA 1
ATOM 838 C C . VAL A 1 108 ? 1.490 1.284 7.063 1.00 87.06 108 VAL A C 1
ATOM 840 O O . VAL A 1 108 ? 2.528 1.856 7.404 1.00 87.06 108 VAL A O 1
ATOM 843 N N . SER A 1 109 ? 1.445 0.013 6.683 1.00 87.19 109 SER A N 1
ATOM 844 C CA . SER A 1 109 ? 2.615 -0.836 6.473 1.00 87.19 109 SER A CA 1
ATOM 845 C C . SER A 1 109 ? 2.574 -1.424 5.064 1.00 87.19 109 SER A C 1
ATOM 847 O O . SER A 1 109 ? 1.551 -1.967 4.644 1.00 87.19 109 SER A O 1
ATOM 849 N N . ILE A 1 110 ? 3.684 -1.321 4.332 1.00 88.56 110 ILE A N 1
ATOM 850 C CA . ILE A 1 110 ? 3.799 -1.733 2.928 1.00 88.56 110 ILE A CA 1
ATOM 851 C C . ILE A 1 110 ? 5.017 -2.656 2.777 1.00 88.56 110 ILE A C 1
ATOM 853 O O . ILE A 1 110 ? 6.152 -2.208 2.975 1.00 88.56 110 ILE A O 1
ATOM 857 N N . PRO A 1 111 ? 4.826 -3.943 2.434 1.00 87.81 111 PRO A N 1
ATOM 858 C CA . PRO A 1 111 ? 5.922 -4.822 2.049 1.00 87.81 111 PRO A CA 1
ATOM 859 C C . PRO A 1 111 ? 6.542 -4.368 0.724 1.00 87.81 111 PRO A C 1
ATOM 861 O O . PRO A 1 111 ? 5.867 -4.283 -0.305 1.00 87.81 111 PRO A O 1
ATOM 864 N N . LEU A 1 112 ? 7.845 -4.087 0.746 1.00 80.31 112 LEU A N 1
ATOM 865 C CA . LEU A 1 112 ? 8.566 -3.524 -0.405 1.00 80.31 112 LEU A CA 1
ATOM 866 C C . LEU A 1 112 ? 9.163 -4.604 -1.306 1.00 80.31 112 LEU A C 1
ATOM 868 O O . LEU A 1 112 ? 9.329 -4.408 -2.512 1.00 80.31 112 LEU A O 1
ATOM 872 N N . GLY A 1 113 ? 9.395 -5.780 -0.733 1.00 77.06 113 GLY A N 1
ATOM 873 C CA . GLY A 1 113 ? 9.928 -6.945 -1.419 1.00 77.06 113 GLY A CA 1
ATOM 874 C C . GLY A 1 113 ? 9.018 -7.527 -2.504 1.00 77.06 113 GLY A C 1
ATOM 875 O O . GLY A 1 113 ? 7.798 -7.363 -2.438 1.00 77.06 113 GLY A O 1
ATOM 876 N N . PRO A 1 114 ? 9.578 -8.257 -3.484 1.00 80.44 114 PRO A N 1
ATOM 877 C CA . PRO A 1 114 ? 8.776 -9.032 -4.420 1.00 80.44 114 PRO A CA 1
ATOM 878 C C . PRO A 1 114 ? 8.017 -10.146 -3.688 1.00 80.44 114 PRO A C 1
ATOM 880 O O . PRO A 1 114 ? 8.586 -10.874 -2.868 1.00 80.44 114 PRO A O 1
ATOM 883 N N . PHE A 1 115 ? 6.734 -10.297 -4.017 1.00 86.56 115 PHE A N 1
ATOM 884 C CA . PHE A 1 115 ? 5.902 -11.393 -3.528 1.00 86.56 115 PHE A CA 1
ATOM 885 C C . PHE A 1 115 ? 6.225 -12.697 -4.268 1.00 86.56 115 PHE A C 1
ATOM 887 O O . PHE A 1 115 ? 6.552 -12.659 -5.458 1.00 86.56 115 PHE A O 1
ATOM 894 N N . PRO A 1 116 ? 6.096 -13.865 -3.613 1.00 87.44 116 PRO A N 1
ATOM 895 C CA . PRO A 1 116 ? 6.214 -15.139 -4.305 1.00 87.44 116 PRO A CA 1
ATOM 896 C C . PRO A 1 116 ? 5.186 -15.257 -5.431 1.00 87.44 116 PRO A C 1
ATOM 898 O O . PRO A 1 116 ? 4.033 -14.848 -5.285 1.00 87.44 116 PRO A O 1
ATOM 901 N N . ASP A 1 117 ? 5.572 -15.934 -6.510 1.00 85.75 117 ASP A N 1
ATOM 902 C CA . ASP A 1 117 ? 4.694 -16.256 -7.638 1.00 85.75 117 ASP A CA 1
ATOM 903 C C . ASP A 1 117 ? 3.352 -16.862 -7.210 1.00 85.75 117 ASP A C 1
ATOM 905 O O . ASP A 1 117 ? 2.320 -16.566 -7.810 1.00 85.75 117 ASP A O 1
ATOM 909 N N . SER A 1 118 ? 3.362 -17.719 -6.183 1.00 88.56 118 SER A N 1
ATOM 910 C CA . SER A 1 118 ? 2.159 -18.357 -5.645 1.00 88.56 118 SER A CA 1
ATOM 911 C C . SER A 1 118 ? 1.174 -17.351 -5.052 1.00 88.56 118 SER A C 1
ATOM 913 O O . SER A 1 118 ? -0.024 -17.503 -5.259 1.00 88.56 118 SER A O 1
ATOM 915 N N . VAL A 1 119 ? 1.666 -16.314 -4.370 1.00 90.94 119 VAL A N 1
ATOM 916 C CA . VAL A 1 119 ? 0.850 -15.249 -3.769 1.00 90.94 119 VAL A CA 1
ATOM 917 C C . VAL A 1 119 ? 0.278 -14.360 -4.865 1.00 90.94 119 VAL A C 1
ATOM 919 O O . VAL A 1 119 ? -0.935 -14.163 -4.940 1.00 90.94 119 VAL A O 1
ATOM 922 N N . THR A 1 120 ? 1.136 -13.895 -5.777 1.00 89.31 120 THR A N 1
ATOM 923 C CA . THR A 1 120 ? 0.724 -13.032 -6.889 1.00 89.31 120 THR A CA 1
ATOM 924 C C . THR A 1 120 ? -0.320 -13.726 -7.766 1.00 89.31 120 THR A C 1
ATOM 926 O O . THR A 1 120 ? -1.362 -13.148 -8.056 1.00 89.31 120 THR A O 1
ATOM 929 N N . LYS A 1 121 ? -0.103 -14.986 -8.161 1.00 89.56 121 LYS A N 1
ATOM 930 C CA . LYS A 1 121 ? -1.039 -15.725 -9.031 1.00 89.56 121 LYS A CA 1
ATOM 931 C C . LYS A 1 121 ? -2.345 -16.120 -8.338 1.00 89.56 121 LYS A C 1
ATOM 933 O O . LYS A 1 121 ? -3.318 -16.400 -9.035 1.00 89.56 121 LYS A O 1
ATOM 938 N N . ALA A 1 122 ? -2.365 -16.187 -7.008 1.00 92.81 122 ALA A N 1
ATOM 939 C CA . ALA A 1 122 ? -3.565 -16.549 -6.265 1.00 92.81 122 ALA A CA 1
ATOM 940 C C . ALA A 1 122 ? -4.557 -15.384 -6.127 1.00 92.81 122 ALA A C 1
ATOM 942 O O . ALA A 1 122 ? -5.759 -15.646 -6.083 1.00 92.81 122 ALA A O 1
ATOM 943 N N . TYR A 1 123 ? -4.084 -14.131 -6.119 1.00 92.19 123 TYR A N 1
ATOM 944 C CA . TYR A 1 123 ? -4.960 -12.957 -6.154 1.00 92.19 123 TYR A CA 1
ATOM 945 C C . TYR A 1 123 ? -5.714 -12.855 -7.484 1.00 92.19 123 TYR A C 1
ATOM 947 O O . TYR A 1 123 ? -5.109 -12.902 -8.566 1.00 92.19 123 TYR A O 1
ATOM 955 N N . LYS A 1 124 ? -7.029 -12.663 -7.392 1.00 89.81 124 LYS A N 1
ATOM 956 C CA . LYS A 1 124 ? -7.923 -12.424 -8.525 1.00 89.81 124 LYS A CA 1
ATOM 957 C C . LYS A 1 124 ? -8.538 -11.040 -8.390 1.00 89.81 124 LYS A C 1
ATOM 959 O O . LYS A 1 124 ? -8.887 -10.621 -7.299 1.00 89.81 124 LYS A O 1
ATOM 964 N N . GLU A 1 125 ? -8.809 -10.391 -9.511 1.00 82.50 125 GLU A N 1
ATOM 965 C CA . GLU A 1 125 ? -9.438 -9.058 -9.507 1.00 82.50 125 GLU A CA 1
ATOM 966 C C . GLU A 1 125 ? -10.852 -9.073 -8.897 1.00 82.50 125 GLU A C 1
ATOM 968 O O . GLU A 1 125 ? -11.326 -8.093 -8.330 1.00 82.50 125 GLU A O 1
ATOM 973 N N . THR A 1 126 ? -11.517 -10.232 -8.924 1.00 89.81 126 THR A N 1
ATOM 974 C CA . THR A 1 126 ? -12.795 -10.456 -8.232 1.00 89.81 126 THR A CA 1
ATOM 975 C C . THR A 1 126 ? -12.681 -10.482 -6.707 1.00 89.81 126 THR A C 1
ATOM 977 O O . THR A 1 126 ? -13.709 -10.551 -6.039 1.00 89.81 126 THR A O 1
ATOM 980 N N . ASP A 1 127 ? -11.466 -10.457 -6.155 1.00 90.88 127 ASP A N 1
ATOM 981 C CA . ASP A 1 127 ? -11.228 -10.430 -4.711 1.00 90.88 127 ASP A CA 1
ATOM 982 C C . ASP A 1 127 ? -11.453 -9.022 -4.133 1.00 90.88 127 ASP A C 1
ATOM 984 O O . ASP A 1 127 ? -11.661 -8.888 -2.930 1.00 90.88 127 ASP A O 1
ATOM 988 N N . LEU A 1 128 ? -11.486 -7.978 -4.977 1.00 90.50 128 LEU A N 1
ATOM 989 C CA . LEU A 1 128 ? -11.934 -6.618 -4.631 1.00 90.50 128 LEU A CA 1
ATOM 990 C C . LEU A 1 128 ? -11.280 -6.035 -3.363 1.00 90.50 128 LEU A C 1
ATOM 992 O O . LEU A 1 128 ? -11.949 -5.405 -2.543 1.00 90.50 128 LEU A O 1
ATOM 996 N N . GLY A 1 129 ? -9.977 -6.254 -3.187 1.00 92.00 129 GLY A N 1
ATOM 997 C CA . GLY A 1 129 ? -9.247 -5.824 -1.990 1.00 92.00 129 GLY A CA 1
ATOM 998 C C . GLY A 1 129 ? -8.962 -6.941 -0.982 1.00 92.00 129 GLY A C 1
ATOM 999 O O . GLY A 1 129 ? -8.059 -6.788 -0.160 1.00 92.00 129 GLY A O 1
ATOM 1000 N N . ASP A 1 130 ? -9.678 -8.070 -1.037 1.00 93.56 130 ASP A N 1
ATOM 1001 C CA . ASP A 1 130 ? -9.493 -9.177 -0.097 1.00 93.56 130 ASP A CA 1
ATOM 1002 C C . ASP A 1 130 ? -8.184 -9.934 -0.363 1.00 93.56 130 ASP A C 1
ATOM 1004 O O . ASP A 1 130 ? -7.962 -10.539 -1.410 1.00 93.56 130 ASP A O 1
ATOM 1008 N N . CYS A 1 131 ? -7.310 -9.948 0.638 1.00 94.75 131 CYS A N 1
ATOM 1009 C CA . CYS A 1 131 ? -6.055 -10.681 0.589 1.00 94.75 131 CYS A CA 1
ATOM 1010 C C . CYS A 1 131 ? -6.184 -12.193 0.827 1.00 94.75 131 CYS A C 1
ATOM 1012 O O . CYS A 1 131 ? -5.180 -12.897 0.752 1.00 94.75 131 CYS A O 1
ATOM 1014 N N . THR A 1 132 ? -7.365 -12.724 1.154 1.00 95.81 132 THR A N 1
ATOM 1015 C CA . THR A 1 132 ? -7.544 -14.122 1.588 1.00 95.81 132 THR A CA 1
ATOM 1016 C C . THR A 1 132 ? -7.063 -15.146 0.563 1.00 95.81 132 THR A C 1
ATOM 1018 O O . THR A 1 132 ? -6.400 -16.103 0.952 1.00 95.81 132 THR A O 1
ATOM 1021 N N . ASN A 1 133 ? -7.305 -14.942 -0.734 1.00 95.44 133 ASN A N 1
ATOM 1022 C CA . ASN A 1 133 ? -6.793 -15.864 -1.753 1.00 95.44 133 ASN A CA 1
ATOM 1023 C C . ASN A 1 133 ? -5.265 -15.777 -1.890 1.00 95.44 133 ASN A C 1
ATOM 1025 O O . ASN A 1 133 ? -4.599 -16.804 -1.996 1.00 95.44 133 ASN A O 1
ATOM 1029 N N . ALA A 1 134 ? -4.705 -14.566 -1.842 1.00 95.00 134 ALA A N 1
ATOM 1030 C CA . ALA A 1 134 ? -3.275 -14.322 -2.024 1.00 95.00 134 ALA A CA 1
ATOM 1031 C C . ALA A 1 134 ? -2.435 -14.787 -0.822 1.00 95.00 134 ALA A C 1
ATOM 1033 O O . ALA A 1 134 ? -1.439 -15.494 -0.970 1.00 95.00 134 ALA A O 1
ATOM 1034 N N . LEU A 1 135 ? -2.846 -14.390 0.383 1.00 95.06 135 LEU A N 1
ATOM 1035 C CA . LEU A 1 135 ? -2.120 -14.616 1.632 1.00 95.06 135 LEU A CA 1
ATOM 1036 C C . LEU A 1 135 ? -2.642 -15.832 2.410 1.00 95.06 135 LEU A C 1
ATOM 1038 O O . LEU A 1 135 ? -1.995 -16.298 3.346 1.00 95.06 135 LEU A O 1
ATOM 1042 N N . GLY A 1 136 ? -3.787 -16.398 2.042 1.00 95.75 136 GLY A N 1
ATOM 1043 C CA . GLY A 1 136 ? -4.431 -17.484 2.775 1.00 95.75 136 GLY A CA 1
ATOM 1044 C C . GLY A 1 136 ? -5.135 -17.014 4.052 1.00 95.75 136 GLY A C 1
ATOM 1045 O O . GLY A 1 136 ? -4.686 -16.098 4.744 1.00 95.75 136 GLY A O 1
ATOM 1046 N N . GLU A 1 137 ? -6.215 -17.713 4.405 1.00 95.88 137 GLU A N 1
ATOM 1047 C CA . GLU A 1 137 ? -7.126 -17.346 5.499 1.00 95.88 137 GLU A CA 1
ATOM 1048 C C . GLU A 1 137 ? -6.428 -17.062 6.829 1.00 95.88 137 GLU A C 1
ATOM 1050 O O . GLU A 1 137 ? -6.745 -16.072 7.484 1.00 95.88 137 GLU A O 1
ATOM 1055 N N . GLN A 1 138 ? -5.479 -17.912 7.232 1.00 95.56 138 GLN A N 1
ATOM 1056 C CA . GLN A 1 138 ? -4.823 -17.775 8.532 1.00 95.56 138 GLN A CA 1
ATOM 1057 C C . GLN A 1 138 ? -3.970 -16.502 8.610 1.00 95.56 138 GLN A C 1
ATOM 1059 O O . GLN A 1 138 ? -4.083 -15.764 9.580 1.00 95.56 138 GLN A O 1
ATOM 1064 N N . CYS A 1 139 ? -3.184 -16.200 7.571 1.00 94.31 139 CYS A N 1
ATOM 1065 C CA . CYS A 1 139 ? -2.3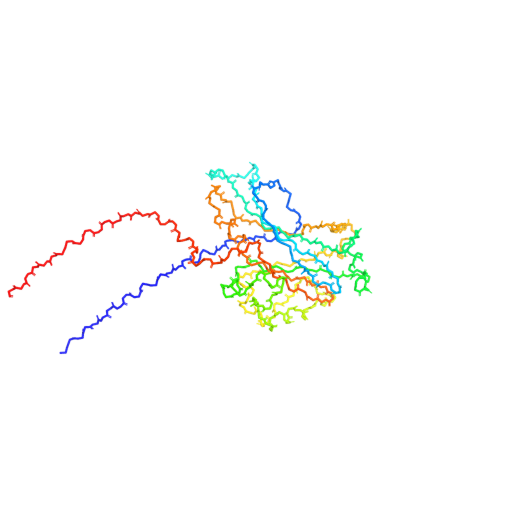88 -14.970 7.541 1.00 94.31 139 CYS A CA 1
ATOM 1066 C C . CYS A 1 139 ? -3.292 -13.738 7.512 1.00 94.31 139 CYS A C 1
ATOM 1068 O O . CYS A 1 139 ? -3.108 -12.824 8.307 1.00 94.31 139 CYS A O 1
ATOM 1070 N N . THR A 1 140 ? -4.313 -13.726 6.648 1.00 94.31 140 THR A N 1
ATOM 1071 C CA . THR A 1 140 ? -5.241 -12.591 6.558 1.00 94.31 140 THR A CA 1
ATOM 1072 C C . THR A 1 140 ? -5.974 -12.354 7.877 1.00 94.31 140 THR A C 1
ATOM 1074 O O . THR A 1 140 ? -6.153 -11.208 8.282 1.00 94.31 140 THR A O 1
ATOM 1077 N N . ARG A 1 141 ? -6.383 -13.421 8.571 1.00 93.25 141 ARG A N 1
ATOM 1078 C CA . ARG A 1 141 ? -7.019 -13.332 9.890 1.00 93.25 141 ARG A CA 1
ATOM 1079 C C . ARG A 1 141 ? -6.060 -12.794 10.944 1.00 93.25 141 ARG A C 1
ATOM 1081 O O . ARG A 1 141 ? -6.437 -11.893 11.684 1.00 93.25 141 ARG A O 1
ATOM 1088 N N . ASP A 1 142 ? -4.838 -13.313 10.990 1.00 91.56 142 ASP A N 1
ATOM 1089 C CA . ASP A 1 142 ? -3.846 -12.875 11.970 1.00 91.56 142 ASP A CA 1
ATOM 1090 C C . ASP A 1 142 ? -3.435 -11.420 11.729 1.00 91.56 142 ASP A C 1
ATOM 1092 O O . ASP A 1 142 ? -3.306 -10.679 12.695 1.00 91.56 142 ASP A O 1
ATOM 1096 N N . LEU A 1 143 ? -3.336 -10.987 10.463 1.00 89.38 143 LEU A N 1
ATOM 1097 C CA . LEU A 1 143 ? -3.147 -9.583 10.086 1.00 89.38 143 LEU A CA 1
ATOM 1098 C C . LEU A 1 143 ? -4.320 -8.707 10.530 1.00 89.38 143 LEU A C 1
ATOM 1100 O O . LEU A 1 143 ? -4.080 -7.645 11.080 1.00 89.38 143 LEU A O 1
ATOM 1104 N N . LYS A 1 144 ? -5.575 -9.136 10.341 1.00 88.44 144 LYS A N 1
ATOM 1105 C CA . LYS A 1 144 ? -6.767 -8.382 10.790 1.00 88.44 144 LYS A CA 1
ATOM 1106 C C . LYS A 1 144 ? -6.844 -8.227 12.309 1.00 88.44 144 LYS A C 1
ATOM 1108 O O . LYS A 1 144 ? -7.353 -7.224 12.798 1.00 88.44 144 LYS A O 1
ATOM 1113 N N . ASN A 1 145 ? -6.333 -9.216 13.036 1.00 85.62 145 ASN A N 1
ATOM 1114 C CA . ASN A 1 145 ? -6.264 -9.208 14.495 1.00 85.62 145 ASN A CA 1
ATOM 1115 C C . ASN A 1 145 ? -5.059 -8.431 15.033 1.00 85.62 145 ASN A C 1
ATOM 1117 O O . ASN A 1 145 ? -4.874 -8.360 16.250 1.00 85.62 145 ASN A O 1
ATOM 1121 N N . GLN A 1 146 ? -4.229 -7.865 14.155 1.00 78.38 146 GLN A N 1
ATOM 1122 C CA . GLN A 1 146 ? -3.222 -6.921 14.592 1.00 78.38 146 GLN A CA 1
ATOM 1123 C C . GLN A 1 146 ? -3.881 -5.613 15.023 1.00 78.38 146 GLN A C 1
ATOM 1125 O O . GLN A 1 146 ? -4.903 -5.177 14.501 1.00 78.38 146 GLN A O 1
ATOM 1130 N N . GLY A 1 147 ? -3.276 -5.001 16.026 1.00 66.88 147 GLY A N 1
ATOM 1131 C CA . GLY A 1 147 ? -3.599 -3.671 16.500 1.00 66.88 147 GLY A CA 1
ATOM 1132 C C . GLY A 1 147 ? -2.334 -3.074 17.090 1.00 66.88 147 GLY A C 1
ATOM 1133 O O . GLY A 1 147 ? -1.412 -3.805 17.471 1.00 66.88 147 GLY A O 1
ATOM 1134 N N . PHE A 1 148 ? -2.263 -1.752 17.160 1.00 64.62 148 PHE A N 1
ATOM 1135 C CA . PHE A 1 148 ? -1.189 -1.119 17.911 1.00 64.62 148 PHE A CA 1
ATOM 1136 C C . PHE A 1 148 ? -1.551 -1.100 19.388 1.00 64.62 148 PHE A C 1
ATOM 1138 O O . PHE A 1 148 ? -2.632 -0.651 19.767 1.00 64.62 148 PHE A O 1
ATOM 1145 N N . ALA A 1 149 ? -0.616 -1.531 20.234 1.00 57.31 149 ALA A N 1
ATOM 1146 C CA . ALA A 1 149 ? -0.642 -1.075 21.613 1.00 57.31 149 ALA A CA 1
ATOM 1147 C C . ALA A 1 149 ? -0.502 0.463 21.603 1.00 57.31 149 ALA A C 1
ATOM 1149 O O . ALA A 1 149 ? 0.294 0.974 20.801 1.00 57.31 149 ALA A O 1
ATOM 1150 N N . PRO A 1 150 ? -1.233 1.198 22.464 1.00 52.19 150 PRO A N 1
ATOM 1151 C CA . PRO A 1 150 ? -1.230 2.664 22.485 1.00 52.19 150 PRO A CA 1
ATOM 1152 C C . PRO A 1 150 ? 0.178 3.281 22.466 1.00 52.19 150 PRO A C 1
ATOM 1154 O O . PRO A 1 150 ? 0.395 4.278 21.779 1.00 52.19 150 PRO A O 1
ATOM 1157 N N . ASP A 1 151 ? 1.148 2.600 23.084 1.00 54.28 151 ASP A N 1
ATOM 1158 C CA . ASP A 1 151 ? 2.502 3.102 23.354 1.00 54.28 151 ASP A CA 1
ATOM 1159 C C . ASP A 1 151 ? 3.582 2.583 22.378 1.00 54.28 151 ASP A C 1
ATOM 1161 O O . ASP A 1 151 ? 4.764 2.895 22.521 1.00 54.28 151 ASP A O 1
ATOM 1165 N N . VAL A 1 152 ? 3.212 1.762 21.388 1.00 59.16 152 VAL A N 1
ATOM 1166 C CA . VAL A 1 152 ? 4.152 1.176 20.412 1.00 59.16 152 VAL A CA 1
ATOM 1167 C C . VAL A 1 152 ? 3.974 1.876 19.069 1.00 59.16 152 VAL A C 1
ATOM 1169 O O . VAL A 1 152 ? 2.855 1.928 18.569 1.00 59.16 152 VAL A O 1
ATOM 1172 N N . GLY A 1 153 ? 5.047 2.413 18.473 1.00 64.88 153 GLY A N 1
ATOM 1173 C CA . GLY A 1 153 ? 5.012 3.097 17.166 1.00 64.88 153 GLY A CA 1
ATOM 1174 C C . GLY A 1 153 ? 4.432 2.243 16.023 1.00 64.88 153 GLY A C 1
ATOM 1175 O O . GLY A 1 153 ? 4.006 1.113 16.235 1.00 64.88 153 GLY A O 1
ATOM 1176 N N . CYS A 1 154 ? 4.419 2.746 14.784 1.00 75.56 154 CYS A N 1
ATOM 1177 C CA . CYS A 1 154 ? 3.813 2.053 13.629 1.00 75.56 154 CYS A CA 1
ATOM 1178 C C . CYS A 1 154 ? 4.534 0.763 13.166 1.00 75.56 154 CYS A C 1
ATOM 1180 O O . CYS A 1 154 ? 4.384 0.348 12.024 1.00 75.56 154 CYS A O 1
ATOM 1182 N N . ASN A 1 155 ? 5.298 0.109 14.039 1.00 70.19 155 ASN A N 1
ATOM 1183 C CA . ASN A 1 155 ? 6.002 -1.134 13.764 1.00 70.19 155 ASN A CA 1
ATOM 1184 C C . ASN A 1 155 ? 5.216 -2.316 14.334 1.00 70.19 155 ASN A C 1
ATOM 1186 O O . ASN A 1 155 ? 5.302 -2.603 15.529 1.00 70.19 155 ASN A O 1
ATOM 1190 N N . THR A 1 156 ? 4.486 -3.023 13.474 1.00 69.06 156 THR A N 1
ATOM 1191 C CA . THR A 1 156 ? 3.823 -4.276 13.851 1.00 69.06 156 THR A CA 1
ATOM 1192 C C . THR A 1 156 ? 4.658 -5.469 13.390 1.00 69.06 156 THR A C 1
ATOM 1194 O O . THR A 1 156 ? 5.041 -5.523 12.218 1.00 69.06 156 THR A O 1
ATOM 1197 N N . PRO A 1 157 ? 4.955 -6.446 14.266 1.00 76.25 157 PRO A N 1
ATOM 1198 C CA . PRO A 1 157 ? 5.621 -7.669 13.836 1.00 76.25 157 PRO A CA 1
ATOM 1199 C C . PRO A 1 157 ? 4.725 -8.441 12.864 1.00 76.25 157 PRO A C 1
ATOM 1201 O O . PRO A 1 157 ? 3.527 -8.570 13.090 1.00 76.25 157 PRO A O 1
ATOM 1204 N N . ILE A 1 158 ? 5.297 -8.985 11.792 1.00 82.25 158 ILE A N 1
ATOM 1205 C CA . ILE A 1 158 ? 4.560 -9.851 10.863 1.00 82.25 158 ILE A CA 1
ATOM 1206 C C . ILE A 1 158 ? 4.166 -11.146 11.598 1.00 82.25 158 ILE A C 1
ATOM 1208 O O . ILE A 1 158 ? 5.041 -11.755 12.220 1.00 82.25 158 ILE A O 1
ATOM 1212 N N . PRO A 1 159 ? 2.904 -11.616 11.516 1.00 88.25 159 PRO A N 1
ATOM 1213 C CA . PRO A 1 159 ? 2.521 -12.897 12.096 1.00 88.25 159 PRO A CA 1
ATOM 1214 C C . PRO A 1 159 ? 3.300 -14.049 11.462 1.00 88.25 159 PRO A C 1
ATOM 1216 O O . PRO A 1 159 ? 3.521 -14.068 10.251 1.00 88.25 159 PRO A O 1
ATOM 1219 N N . GLU A 1 160 ? 3.636 -15.071 12.245 1.00 89.56 160 GLU A N 1
ATOM 1220 C CA . GLU A 1 160 ? 4.323 -16.262 11.728 1.00 89.56 160 GLU A CA 1
ATOM 1221 C C . GLU A 1 160 ? 3.530 -16.950 10.601 1.00 89.56 160 GLU A C 1
ATOM 1223 O O . GLU A 1 160 ? 4.109 -17.434 9.630 1.00 89.56 160 GLU A O 1
ATOM 1228 N N . SER A 1 161 ? 2.194 -16.901 10.648 1.00 92.56 161 SER A N 1
ATOM 1229 C CA . SER A 1 161 ? 1.306 -17.430 9.601 1.00 92.56 161 SER A CA 1
ATOM 1230 C C . SER A 1 161 ? 1.437 -16.734 8.237 1.00 92.56 161 SER A C 1
ATOM 1232 O O . SER A 1 161 ? 1.001 -17.279 7.210 1.00 92.56 161 SER A O 1
ATOM 1234 N N . CYS A 1 162 ? 2.048 -15.548 8.216 1.00 90.69 162 CYS A N 1
ATOM 1235 C CA . CYS A 1 162 ? 2.385 -14.770 7.028 1.00 90.69 162 CYS A CA 1
ATOM 1236 C C . CYS A 1 162 ? 3.836 -14.966 6.569 1.00 90.69 162 CYS A C 1
ATOM 1238 O O . CYS A 1 162 ? 4.243 -14.379 5.560 1.00 90.69 162 CYS A O 1
ATOM 1240 N N . SER A 1 163 ? 4.615 -15.791 7.277 1.00 87.00 163 SER A N 1
ATOM 1241 C CA . SER A 1 163 ? 5.999 -16.096 6.922 1.00 87.00 163 SER A CA 1
ATOM 1242 C C . SER A 1 163 ? 6.093 -16.620 5.489 1.00 87.00 163 SER A C 1
ATOM 1244 O O . SER A 1 163 ? 5.329 -17.489 5.064 1.00 87.00 163 SER A O 1
ATOM 1246 N N . GLY A 1 164 ? 6.999 -16.025 4.713 1.00 84.94 164 GLY A N 1
ATOM 1247 C CA . GLY A 1 164 ? 7.200 -16.341 3.300 1.00 84.94 164 GLY A CA 1
ATOM 1248 C C . GLY A 1 164 ? 6.099 -15.852 2.354 1.00 84.94 164 GLY A C 1
ATOM 1249 O O . GLY A 1 164 ? 6.254 -16.022 1.150 1.00 84.94 164 GLY A O 1
ATOM 1250 N N . LYS A 1 165 ? 5.014 -15.233 2.845 1.00 89.06 165 LYS A N 1
ATOM 1251 C CA . LYS A 1 165 ? 3.915 -14.734 1.999 1.00 89.06 165 LYS A CA 1
ATOM 1252 C C . LYS A 1 165 ? 4.035 -13.261 1.660 1.00 89.06 165 LYS A C 1
ATOM 1254 O O . LYS A 1 165 ? 3.634 -12.877 0.574 1.00 89.06 165 LYS A O 1
ATOM 1259 N N . LEU A 1 166 ? 4.612 -12.452 2.548 1.00 85.12 166 LEU A N 1
ATOM 1260 C CA . LEU A 1 166 ? 4.796 -11.012 2.327 1.00 85.12 166 LEU A CA 1
ATOM 1261 C C . LEU A 1 166 ? 6.061 -10.662 1.522 1.00 85.12 166 LEU A C 1
ATOM 1263 O O . LEU A 1 166 ? 6.520 -9.524 1.543 1.00 85.12 166 LEU A O 1
ATOM 1267 N N . GLY A 1 167 ? 6.611 -11.641 0.801 1.00 78.44 167 GLY A N 1
ATOM 1268 C CA . GLY A 1 167 ? 7.797 -11.456 -0.025 1.00 78.44 167 GLY A CA 1
ATOM 1269 C C . GLY A 1 167 ? 9.105 -11.399 0.756 1.00 78.44 167 GLY A C 1
ATOM 1270 O O . GLY A 1 167 ? 9.154 -11.575 1.974 1.00 78.44 167 GLY A O 1
ATOM 1271 N N . SER A 1 168 ? 10.191 -11.190 0.016 1.00 69.50 168 SER A N 1
ATOM 1272 C CA . SER A 1 168 ? 11.531 -10.987 0.570 1.00 69.50 168 SER A CA 1
ATOM 1273 C C . SER A 1 168 ? 11.857 -9.497 0.598 1.00 69.50 168 SER A C 1
ATOM 1275 O O . SER A 1 168 ? 12.022 -8.898 -0.458 1.00 69.50 168 SER A O 1
ATOM 1277 N N . GLY A 1 169 ? 11.972 -8.883 1.770 1.00 71.31 169 GLY A N 1
ATOM 1278 C CA . GLY A 1 169 ? 12.318 -7.465 1.878 1.00 71.31 169 GLY A CA 1
ATOM 1279 C C . GLY A 1 169 ? 11.928 -6.871 3.223 1.00 71.31 169 GLY A C 1
ATOM 1280 O O . GLY A 1 169 ? 11.461 -7.580 4.114 1.00 71.31 169 GLY A O 1
ATOM 1281 N N . SER A 1 170 ? 12.129 -5.564 3.367 1.00 75.88 170 SER A N 1
ATOM 1282 C CA . SER A 1 170 ? 11.629 -4.802 4.508 1.00 75.88 170 SER A CA 1
ATOM 1283 C C . SER A 1 170 ? 10.145 -4.463 4.339 1.00 75.88 170 SER A C 1
ATOM 1285 O O . SER A 1 170 ? 9.598 -4.440 3.231 1.00 75.88 170 SER A O 1
ATOM 1287 N N . ILE A 1 171 ? 9.495 -4.184 5.466 1.00 82.25 171 ILE A N 1
ATOM 1288 C CA . ILE A 1 171 ? 8.195 -3.521 5.501 1.00 82.25 171 ILE A CA 1
ATOM 1289 C C . ILE A 1 171 ? 8.445 -2.071 5.885 1.00 82.25 171 ILE A C 1
ATOM 1291 O O . ILE A 1 171 ? 8.946 -1.796 6.976 1.00 82.25 171 ILE A O 1
ATOM 1295 N N . GLY A 1 172 ? 8.089 -1.151 4.993 1.00 80.75 172 GLY A N 1
ATOM 1296 C CA . GLY A 1 172 ? 8.054 0.265 5.323 1.00 80.75 172 GLY A CA 1
ATOM 1297 C C . GLY A 1 172 ? 6.764 0.573 6.072 1.00 80.75 172 GLY A C 1
ATOM 1298 O O . GLY A 1 172 ? 5.687 0.240 5.581 1.00 80.75 172 GLY A O 1
ATOM 1299 N N . SER A 1 173 ? 6.864 1.174 7.256 1.00 81.44 173 SER A N 1
ATOM 1300 C CA . SER A 1 173 ? 5.692 1.544 8.053 1.00 81.44 173 SER A CA 1
ATOM 1301 C C . SER A 1 173 ? 5.785 2.983 8.526 1.00 81.44 173 SER A C 1
ATOM 1303 O O . SER A 1 173 ? 6.853 3.420 8.954 1.00 81.44 173 SER A O 1
ATOM 1305 N N . ALA A 1 174 ? 4.669 3.706 8.481 1.00 79.62 174 ALA A N 1
ATOM 1306 C CA . ALA A 1 174 ? 4.599 5.066 8.997 1.00 79.62 174 ALA A CA 1
ATOM 1307 C C . ALA A 1 174 ? 3.216 5.410 9.553 1.00 79.62 174 ALA A C 1
ATOM 1309 O O . ALA A 1 174 ? 2.209 4.818 9.145 1.00 79.62 174 ALA A O 1
ATOM 1310 N N . PRO A 1 175 ? 3.162 6.385 10.475 1.00 79.19 175 PRO A N 1
ATOM 1311 C CA . PRO A 1 175 ? 1.910 6.998 10.876 1.00 79.19 175 PRO A CA 1
ATOM 1312 C C . PRO A 1 175 ? 1.340 7.847 9.737 1.00 79.19 175 PRO A C 1
ATOM 1314 O O . PRO A 1 175 ? 2.028 8.699 9.182 1.00 79.19 175 PRO A O 1
ATOM 1317 N N . LEU A 1 176 ? 0.062 7.640 9.430 1.00 78.19 176 LEU A N 1
ATOM 1318 C CA . LEU A 1 176 ? -0.753 8.530 8.599 1.00 78.19 176 LEU A CA 1
ATOM 1319 C C . LEU A 1 176 ? -1.444 9.620 9.432 1.00 78.19 176 LEU A C 1
ATOM 1321 O O . LEU A 1 176 ? -1.881 10.634 8.893 1.00 78.19 176 LEU A O 1
ATOM 1325 N N . LEU A 1 177 ? -1.515 9.424 10.752 1.00 73.25 177 LEU A N 1
ATOM 1326 C CA . LEU A 1 177 ? -1.879 10.444 11.732 1.00 73.25 177 LEU A CA 1
ATOM 1327 C C . LEU A 1 177 ? -0.654 10.842 12.550 1.00 73.25 177 LEU A C 1
ATOM 1329 O O . LEU A 1 177 ? -0.025 9.990 13.172 1.00 73.25 177 LEU A O 1
ATOM 1333 N N . ASN A 1 178 ? -0.334 12.130 12.601 1.00 54.31 178 ASN A N 1
ATOM 1334 C CA . ASN A 1 178 ? 0.779 12.616 13.408 1.00 54.31 178 ASN A CA 1
ATOM 1335 C C . ASN A 1 178 ? 0.290 13.055 14.798 1.00 54.31 178 ASN A C 1
ATOM 1337 O O . ASN A 1 178 ? -0.441 14.035 14.909 1.00 54.31 178 ASN A O 1
ATOM 1341 N N . ILE A 1 179 ? 0.693 12.335 15.850 1.00 49.66 179 ILE A N 1
ATOM 1342 C CA . ILE A 1 179 ? 0.360 12.659 17.252 1.00 49.66 179 ILE A CA 1
ATOM 1343 C C . ILE A 1 179 ? 1.398 13.634 17.847 1.00 49.66 179 ILE A C 1
ATOM 1345 O O . ILE A 1 179 ? 1.094 14.398 18.759 1.00 49.66 179 ILE A O 1
ATOM 1349 N N . GLU A 1 180 ? 2.626 13.665 17.312 1.00 43.06 180 GLU A N 1
ATOM 1350 C CA . GLU A 1 180 ? 3.745 14.425 17.894 1.00 43.06 180 GLU A CA 1
ATOM 1351 C C . GLU A 1 180 ? 3.929 15.828 17.294 1.00 43.06 180 GLU A C 1
ATOM 1353 O O . GLU A 1 180 ? 4.516 16.706 17.930 1.00 43.06 180 GLU A O 1
ATOM 1358 N N . GLN A 1 181 ? 3.394 16.100 16.101 1.00 42.03 181 GLN A N 1
ATOM 1359 C CA . GLN A 1 181 ? 3.445 17.437 15.507 1.00 42.03 181 GLN A CA 1
ATOM 1360 C C . GLN A 1 181 ? 2.110 18.160 15.662 1.00 42.03 181 GLN A C 1
ATOM 1362 O O . GLN A 1 181 ? 1.228 18.084 14.814 1.00 42.03 181 GLN A O 1
ATOM 1367 N N . LYS A 1 182 ? 2.028 18.983 16.711 1.00 37.69 182 LYS A N 1
ATOM 1368 C CA . LYS A 1 182 ? 0.964 19.968 16.995 1.00 37.69 182 LYS A CA 1
ATOM 1369 C C . LYS A 1 182 ? 0.647 20.973 15.861 1.00 37.69 182 LYS A C 1
ATOM 1371 O O . LYS A 1 182 ? -0.152 21.875 16.088 1.00 37.69 182 LYS A O 1
ATOM 1376 N N . TYR A 1 183 ? 1.279 20.869 14.687 1.00 35.69 183 TYR A N 1
ATOM 1377 C CA . TYR A 1 183 ? 1.277 21.912 13.655 1.00 35.69 183 TYR A CA 1
ATOM 1378 C C . TYR A 1 183 ? 1.117 21.448 12.204 1.00 35.69 183 TYR A C 1
ATOM 1380 O O . TYR A 1 183 ? 1.089 22.308 11.332 1.00 35.69 183 TYR A O 1
ATOM 1388 N N . TYR A 1 184 ? 0.957 20.155 11.920 1.00 38.66 184 TYR A N 1
ATOM 1389 C CA . TYR A 1 184 ? 0.630 19.719 10.561 1.00 38.66 184 TYR A CA 1
ATOM 1390 C C . TYR A 1 184 ? -0.446 18.639 10.602 1.00 38.66 184 TYR A C 1
ATOM 1392 O O . TYR A 1 184 ? -0.196 17.474 10.904 1.00 38.66 184 TYR A O 1
ATOM 1400 N N . SER A 1 185 ? -1.669 19.061 10.296 1.00 44.53 185 SER A N 1
ATOM 1401 C CA . SER A 1 185 ? -2.684 18.250 9.635 1.00 44.53 185 SER A CA 1
ATOM 1402 C C . SER A 1 185 ? -2.018 17.511 8.474 1.00 44.53 185 SER A C 1
ATOM 1404 O O . SER A 1 185 ? -1.843 18.086 7.408 1.00 44.53 185 SER A O 1
ATOM 1406 N N . ALA A 1 186 ? -1.575 16.262 8.662 1.00 55.22 186 ALA A N 1
ATOM 1407 C CA . ALA A 1 186 ? -0.858 15.579 7.580 1.00 55.22 186 ALA A CA 1
ATOM 1408 C C . ALA A 1 186 ? -1.724 15.536 6.309 1.00 55.22 186 ALA A C 1
ATOM 1410 O O . ALA A 1 186 ? -1.206 15.754 5.220 1.00 55.22 186 ALA A O 1
ATOM 1411 N N . TYR A 1 187 ? -3.047 15.388 6.478 1.00 65.00 187 TYR A N 1
ATOM 1412 C CA . TYR A 1 187 ? -4.016 15.382 5.389 1.00 65.00 187 TYR A CA 1
ATOM 1413 C C . TYR A 1 187 ? -5.308 16.119 5.773 1.00 65.00 187 TYR A C 1
ATOM 1415 O O . TYR A 1 187 ? -6.134 15.627 6.548 1.00 65.00 187 TYR A O 1
ATOM 1423 N N . GLU A 1 188 ? -5.469 17.336 5.251 1.00 67.25 188 GLU A N 1
ATOM 1424 C CA . GLU A 1 188 ? -6.607 18.210 5.572 1.00 67.25 188 GLU A CA 1
ATOM 1425 C C . GLU A 1 188 ? -7.908 17.791 4.888 1.00 67.25 188 GLU A C 1
ATOM 1427 O O . GLU A 1 188 ? -8.989 18.104 5.387 1.00 67.25 188 GLU A O 1
ATOM 1432 N N . LYS A 1 189 ? -7.817 17.104 3.744 1.00 73.88 189 LYS A N 1
ATOM 1433 C CA . LYS A 1 189 ? -8.969 16.730 2.918 1.00 73.88 189 LYS A CA 1
ATOM 1434 C C . LYS A 1 189 ? -8.721 15.424 2.186 1.00 73.88 189 LYS A C 1
ATOM 1436 O O . LYS A 1 189 ? -7.618 15.188 1.712 1.00 73.88 189 LYS A O 1
ATOM 1441 N N . SER A 1 190 ? -9.784 14.644 2.034 1.00 79.69 190 SER A N 1
ATOM 1442 C CA . SER A 1 190 ? -9.826 13.539 1.081 1.00 79.69 190 SER A CA 1
ATOM 1443 C C . SER A 1 190 ? -9.911 14.098 -0.349 1.00 79.69 190 SER A C 1
ATOM 1445 O O . SER A 1 190 ? -10.613 15.081 -0.583 1.00 79.69 190 SER A O 1
ATOM 1447 N N . GLU A 1 191 ? -9.280 13.502 -1.356 1.00 84.06 191 GLU A N 1
ATOM 1448 C CA . GLU A 1 191 ? -8.367 12.343 -1.335 1.00 84.06 191 GLU A CA 1
ATOM 1449 C C . GLU A 1 191 ? -6.924 12.798 -1.068 1.00 84.06 191 GLU A C 1
ATOM 1451 O O . GLU A 1 191 ? -6.594 13.959 -1.320 1.00 84.06 191 GLU A O 1
ATOM 1456 N N . THR A 1 192 ? -6.045 11.920 -0.569 1.00 83.94 192 THR A N 1
ATOM 1457 C CA . THR A 1 192 ? -4.629 12.290 -0.427 1.00 83.94 192 THR A CA 1
ATOM 1458 C C . THR A 1 192 ? -3.627 11.197 -0.748 1.00 83.94 192 THR A C 1
ATOM 1460 O O . THR A 1 192 ? -3.764 10.043 -0.341 1.00 83.94 192 THR A O 1
ATOM 1463 N N . ARG A 1 193 ? -2.554 11.610 -1.426 1.00 87.38 193 ARG A N 1
ATOM 1464 C CA . ARG A 1 193 ? -1.369 10.801 -1.697 1.00 87.38 193 ARG A CA 1
ATOM 1465 C C . ARG A 1 193 ? -0.471 10.807 -0.475 1.00 87.38 193 ARG A C 1
ATOM 1467 O O . ARG A 1 193 ? -0.076 11.860 0.016 1.00 87.38 193 ARG A O 1
ATOM 1474 N N . PHE A 1 194 ? -0.153 9.621 0.019 1.00 84.44 194 PHE A N 1
ATOM 1475 C CA . PHE A 1 194 ? 0.558 9.489 1.289 1.00 84.44 194 PHE A CA 1
ATOM 1476 C C . PHE A 1 194 ? 1.885 8.754 1.170 1.00 84.44 194 PHE A C 1
ATOM 1478 O O . PHE A 1 194 ? 2.729 8.880 2.056 1.00 84.44 194 PHE A O 1
ATOM 1485 N N . ALA A 1 195 ? 2.077 7.976 0.108 1.00 87.94 195 ALA A N 1
ATOM 1486 C CA . ALA A 1 195 ? 3.325 7.277 -0.119 1.00 87.94 195 ALA A CA 1
ATOM 1487 C C . ALA A 1 195 ? 3.563 7.024 -1.601 1.00 87.94 195 ALA A C 1
ATOM 1489 O O . ALA A 1 195 ? 2.627 6.936 -2.400 1.00 87.94 195 ALA A O 1
ATOM 1490 N N . TYR A 1 196 ? 4.830 6.850 -1.951 1.00 89.31 196 TYR A N 1
ATOM 1491 C CA . TYR A 1 196 ? 5.231 6.433 -3.280 1.00 89.31 196 TYR A CA 1
ATOM 1492 C C . TYR A 1 196 ? 6.539 5.644 -3.255 1.00 89.31 196 TYR A C 1
ATOM 1494 O O . TYR A 1 196 ? 7.352 5.750 -2.333 1.00 89.31 196 TYR A O 1
ATOM 1502 N N . THR A 1 197 ? 6.747 4.865 -4.308 1.00 89.25 197 THR A N 1
ATOM 1503 C CA . THR A 1 197 ? 8.030 4.246 -4.639 1.00 89.25 197 THR A CA 1
ATOM 1504 C C . THR A 1 197 ? 8.395 4.598 -6.070 1.00 89.25 197 THR A C 1
ATOM 1506 O O . THR A 1 197 ? 7.510 4.728 -6.917 1.00 89.25 197 THR A O 1
ATOM 1509 N N . THR A 1 198 ? 9.686 4.713 -6.358 1.00 88.62 198 THR A N 1
ATOM 1510 C CA . THR A 1 198 ? 10.187 4.953 -7.715 1.00 88.62 198 THR A CA 1
ATOM 1511 C C . THR A 1 198 ? 11.087 3.819 -8.169 1.00 88.62 198 THR A C 1
ATOM 1513 O O . THR A 1 198 ? 11.836 3.259 -7.368 1.00 88.62 198 THR A O 1
ATOM 1516 N N . SER A 1 199 ? 11.048 3.513 -9.460 1.00 86.62 199 SER A N 1
ATOM 1517 C CA . SER A 1 199 ? 12.022 2.632 -10.093 1.00 86.62 199 SER A CA 1
ATOM 1518 C C . SER A 1 199 ? 13.382 3.319 -10.244 1.00 86.62 199 SER A C 1
ATOM 1520 O O . SER A 1 199 ? 13.520 4.536 -10.104 1.00 86.62 199 SER A O 1
ATOM 1522 N N . GLU A 1 200 ? 14.388 2.543 -10.640 1.00 86.50 200 GLU A N 1
ATOM 1523 C CA . GLU A 1 200 ? 15.587 3.101 -11.265 1.00 86.50 200 GLU A CA 1
ATOM 1524 C C . GLU A 1 200 ? 15.236 3.803 -12.589 1.00 86.50 200 GLU A C 1
ATOM 1526 O O . GLU A 1 200 ? 14.168 3.581 -13.170 1.00 86.50 200 GLU A O 1
ATOM 1531 N N . ILE A 1 201 ? 16.146 4.646 -13.080 1.00 88.38 201 ILE A N 1
ATOM 1532 C CA . ILE A 1 201 ? 15.984 5.342 -14.360 1.00 88.38 201 ILE A CA 1
ATOM 1533 C C . ILE A 1 201 ? 16.201 4.352 -15.508 1.00 88.38 201 ILE A C 1
ATOM 1535 O O . ILE A 1 201 ? 17.211 3.649 -15.546 1.00 88.38 201 ILE A O 1
ATOM 1539 N N . TYR A 1 202 ? 15.297 4.343 -16.486 1.00 86.31 202 TYR A N 1
ATOM 1540 C CA . TYR A 1 202 ? 15.390 3.518 -17.694 1.00 86.31 202 TYR A CA 1
ATOM 1541 C C . TYR A 1 202 ? 15.179 4.342 -18.963 1.00 86.31 202 TYR A C 1
ATOM 1543 O O . TYR A 1 202 ? 14.640 5.442 -18.932 1.00 86.31 202 TYR A O 1
ATOM 1551 N N . SER A 1 203 ? 15.620 3.822 -20.107 1.00 85.38 203 SER A N 1
ATOM 1552 C CA . SER A 1 203 ? 15.313 4.430 -21.405 1.00 85.38 203 SER A CA 1
ATOM 1553 C C . SER A 1 203 ? 13.858 4.197 -21.791 1.00 85.38 203 SER A C 1
ATOM 1555 O O . SER A 1 203 ? 13.362 3.075 -21.680 1.00 85.38 203 SER A O 1
ATOM 1557 N N . ASN A 1 204 ? 13.200 5.223 -22.329 1.00 79.81 204 ASN A N 1
ATOM 1558 C CA . ASN A 1 204 ? 11.880 5.077 -22.936 1.00 79.81 204 ASN A CA 1
ATOM 1559 C C . ASN A 1 204 ? 11.872 3.937 -23.980 1.00 79.81 204 ASN A C 1
ATOM 1561 O O . ASN A 1 204 ? 12.806 3.804 -24.774 1.00 79.81 204 ASN A O 1
ATOM 1565 N N . GLY A 1 205 ? 10.831 3.103 -23.964 1.00 69.94 205 GLY A N 1
ATOM 1566 C CA . GLY A 1 205 ? 10.730 1.875 -24.762 1.00 69.94 205 GLY A CA 1
ATOM 1567 C C . GLY A 1 205 ? 11.322 0.623 -24.100 1.00 69.94 205 GLY A C 1
ATOM 1568 O O . GLY A 1 205 ? 11.110 -0.476 -24.604 1.00 69.94 205 GLY A O 1
ATOM 1569 N N . ASN A 1 206 ? 12.018 0.758 -22.965 1.00 74.25 206 ASN A N 1
ATOM 1570 C CA . ASN A 1 206 ? 12.341 -0.348 -22.061 1.00 74.25 206 ASN A CA 1
ATOM 1571 C C . ASN A 1 206 ? 11.369 -0.337 -20.872 1.00 74.25 206 ASN A C 1
ATOM 1573 O O . ASN A 1 206 ? 11.763 -0.134 -19.725 1.00 74.25 206 ASN A O 1
ATOM 1577 N N . ASP A 1 207 ? 10.086 -0.548 -21.158 1.00 69.25 207 ASP A N 1
ATOM 1578 C CA . ASP A 1 207 ? 8.979 -0.466 -20.199 1.00 69.25 207 ASP A CA 1
ATOM 1579 C C . ASP A 1 207 ? 8.934 -1.640 -19.210 1.00 69.25 207 ASP A C 1
ATOM 1581 O O . ASP A 1 207 ? 7.980 -1.778 -18.456 1.00 69.25 207 ASP A O 1
ATOM 1585 N N . THR A 1 208 ? 9.968 -2.481 -19.157 1.00 79.00 208 THR A N 1
ATOM 1586 C CA . THR A 1 208 ? 10.015 -3.647 -18.263 1.00 79.00 208 THR A CA 1
ATOM 1587 C C . THR A 1 208 ? 9.817 -3.280 -16.792 1.00 79.00 208 THR A C 1
ATOM 1589 O O . THR A 1 208 ? 9.165 -4.032 -16.071 1.00 79.00 208 THR A O 1
ATOM 1592 N N . LEU A 1 209 ? 10.327 -2.122 -16.355 1.00 80.25 209 LEU A N 1
ATOM 1593 C CA . LEU A 1 209 ? 10.139 -1.613 -14.992 1.00 80.25 209 LEU A CA 1
ATOM 1594 C C . LEU A 1 209 ? 8.720 -1.074 -14.769 1.00 80.25 209 LEU A C 1
ATOM 1596 O O . LEU A 1 209 ? 8.095 -1.402 -13.766 1.00 80.25 209 LEU A O 1
ATOM 1600 N N . PHE A 1 210 ? 8.172 -0.331 -15.731 1.00 83.06 210 PHE A N 1
ATOM 1601 C CA . PHE A 1 210 ? 6.789 0.142 -15.671 1.00 83.06 210 PHE A CA 1
A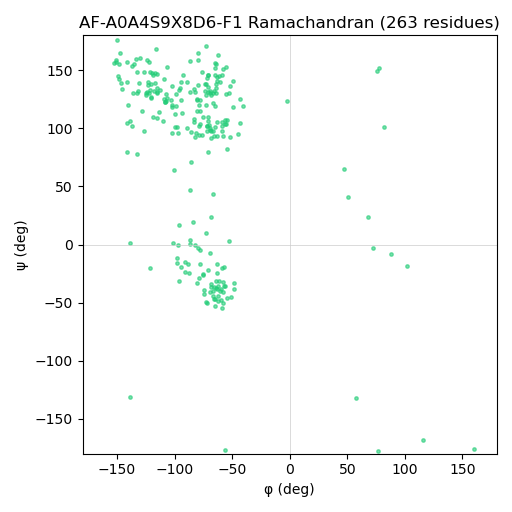TOM 1602 C C . PHE A 1 210 ? 5.787 -1.024 -15.664 1.00 83.06 210 PHE A C 1
ATOM 1604 O O . PHE A 1 210 ? 4.917 -1.102 -14.803 1.00 83.06 210 PHE A O 1
ATOM 1611 N N . GLN A 1 211 ? 5.945 -1.983 -16.580 1.00 82.75 211 GLN A N 1
ATOM 1612 C CA . GLN A 1 211 ? 5.100 -3.176 -16.673 1.00 82.75 211 GLN A CA 1
ATOM 1613 C C . GLN A 1 211 ? 5.194 -4.047 -15.424 1.00 82.75 211 GLN A C 1
ATOM 1615 O O . GLN A 1 211 ? 4.194 -4.634 -15.012 1.00 82.75 211 GLN A O 1
ATOM 1620 N N . HIS A 1 212 ? 6.380 -4.132 -14.815 1.00 83.25 212 HIS A N 1
ATOM 1621 C CA . HIS A 1 212 ? 6.549 -4.821 -13.544 1.00 83.25 212 HIS A CA 1
ATOM 1622 C C . HIS A 1 212 ? 5.646 -4.210 -12.466 1.00 83.25 212 HIS A C 1
ATOM 1624 O O . HIS A 1 212 ? 4.894 -4.947 -11.832 1.00 83.25 212 HIS A O 1
ATOM 1630 N N . ASP A 1 213 ? 5.663 -2.886 -12.301 1.00 84.81 2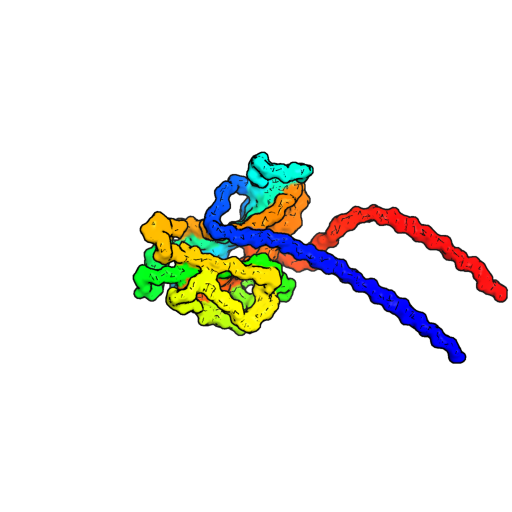13 ASP A N 1
ATOM 1631 C CA . ASP A 1 213 ? 4.853 -2.204 -11.285 1.00 84.81 213 ASP A CA 1
ATOM 1632 C C . ASP A 1 213 ? 3.352 -2.274 -11.596 1.00 84.81 213 ASP A C 1
ATOM 1634 O O . ASP A 1 213 ? 2.543 -2.463 -10.696 1.00 84.81 213 ASP A O 1
ATOM 1638 N N . VAL A 1 214 ? 2.973 -2.245 -12.875 1.00 85.25 214 VAL A N 1
ATOM 1639 C CA . VAL A 1 214 ? 1.582 -2.436 -13.320 1.00 85.25 214 VAL A CA 1
ATOM 1640 C C . VAL A 1 214 ? 1.041 -3.840 -12.998 1.00 85.25 214 VAL A C 1
ATOM 1642 O O . VAL A 1 214 ? -0.134 -3.996 -12.656 1.00 85.25 214 VAL A O 1
ATOM 1645 N N . GLN A 1 215 ? 1.877 -4.876 -13.116 1.00 84.38 215 GLN A N 1
ATOM 1646 C CA . GLN A 1 215 ? 1.482 -6.280 -12.913 1.00 84.38 215 GLN A CA 1
ATOM 1647 C C . GLN A 1 215 ? 1.664 -6.760 -11.468 1.00 84.38 215 GLN A C 1
ATOM 1649 O O . GLN A 1 215 ? 1.152 -7.824 -11.085 1.00 84.38 215 GLN A O 1
ATOM 1654 N N . ARG A 1 216 ? 2.412 -6.000 -10.669 1.00 86.94 216 ARG A N 1
ATOM 1655 C CA . ARG A 1 216 ? 2.719 -6.326 -9.284 1.00 86.94 216 ARG A CA 1
ATOM 1656 C C . ARG A 1 216 ? 1.440 -6.362 -8.446 1.00 86.94 216 ARG A C 1
ATOM 1658 O O . ARG A 1 216 ? 0.532 -5.551 -8.591 1.00 86.94 216 ARG A O 1
ATOM 1665 N N . LEU A 1 217 ? 1.386 -7.333 -7.535 1.00 91.38 217 LEU A N 1
ATOM 1666 C CA . LEU A 1 217 ? 0.428 -7.297 -6.439 1.00 91.38 217 LEU A CA 1
ATOM 1667 C C . LEU A 1 217 ? 0.947 -6.325 -5.376 1.00 91.38 217 LEU A C 1
ATOM 1669 O O . LEU A 1 217 ? 2.056 -6.493 -4.862 1.00 91.38 217 LEU A O 1
ATOM 1673 N N . HIS A 1 218 ? 0.138 -5.335 -5.029 1.00 92.44 218 HIS A N 1
ATOM 1674 C CA . HIS A 1 218 ? 0.389 -4.439 -3.911 1.00 92.44 218 HIS A CA 1
ATOM 1675 C C . HIS A 1 218 ? -0.382 -4.948 -2.699 1.00 92.44 218 HIS A C 1
ATOM 1677 O O . HIS A 1 218 ? -1.564 -5.279 -2.798 1.00 92.44 218 HIS A O 1
ATOM 1683 N N . VAL A 1 219 ? 0.298 -5.005 -1.557 1.00 93.12 219 VAL A N 1
ATOM 1684 C CA . VAL A 1 219 ? -0.318 -5.319 -0.268 1.00 93.12 219 VAL A CA 1
ATOM 1685 C C . VAL A 1 219 ? -0.074 -4.137 0.650 1.00 93.12 219 VAL A C 1
ATOM 1687 O O . VAL A 1 219 ? 1.067 -3.715 0.822 1.00 93.12 219 VAL A O 1
ATOM 1690 N N . LEU A 1 220 ? -1.139 -3.600 1.227 1.00 93.00 220 LEU A N 1
ATOM 1691 C CA . LEU A 1 220 ? -1.068 -2.555 2.236 1.00 93.00 220 LEU A CA 1
ATOM 1692 C C . LEU A 1 220 ? -1.792 -3.036 3.483 1.00 93.00 220 LEU A C 1
ATOM 1694 O O . LEU A 1 220 ? -2.873 -3.610 3.398 1.00 93.00 220 LEU A O 1
ATOM 1698 N N . LEU A 1 221 ? -1.205 -2.792 4.645 1.00 90.00 221 LEU A N 1
ATOM 1699 C CA . LEU A 1 221 ? -1.842 -3.036 5.929 1.00 90.00 221 LEU A CA 1
ATOM 1700 C C . LEU A 1 221 ? -2.153 -1.688 6.568 1.00 90.00 221 LEU A C 1
ATOM 1702 O O . LEU A 1 221 ? -1.246 -1.006 7.042 1.00 90.00 221 LEU A O 1
ATOM 1706 N N . PHE A 1 222 ? -3.429 -1.314 6.570 1.00 88.38 222 PHE A N 1
ATOM 1707 C CA . PHE A 1 222 ? -3.910 -0.182 7.352 1.00 88.38 222 PHE A CA 1
ATOM 1708 C C . PHE A 1 222 ? -4.243 -0.657 8.753 1.00 88.38 222 PHE A C 1
ATOM 1710 O O . PHE A 1 222 ? -4.946 -1.652 8.910 1.00 88.38 222 PHE A O 1
ATOM 1717 N N . THR A 1 223 ? -3.765 0.052 9.767 1.00 84.19 223 THR A N 1
ATOM 1718 C CA . THR A 1 223 ? -3.991 -0.343 11.157 1.00 84.19 223 THR A CA 1
ATOM 1719 C C . THR A 1 223 ? -4.374 0.865 11.996 1.00 84.19 223 THR A C 1
ATOM 1721 O O . THR A 1 223 ? -3.701 1.897 11.965 1.00 84.19 223 THR A O 1
ATOM 1724 N N . SER A 1 224 ? -5.461 0.694 12.742 1.00 80.12 224 SER A N 1
ATOM 1725 C CA . SER A 1 224 ? -6.089 1.667 13.634 1.00 80.12 224 SER A CA 1
ATOM 1726 C C . SER A 1 224 ? -6.512 0.946 14.928 1.00 80.12 224 SER A C 1
ATOM 1728 O O . SER A 1 224 ? -5.730 0.152 15.457 1.00 80.12 224 SER A O 1
ATOM 1730 N N . SER A 1 225 ? -7.752 1.116 15.402 1.00 74.25 225 SER A N 1
ATOM 1731 C CA . SER A 1 225 ? -8.389 0.229 16.398 1.00 74.25 225 SER A CA 1
ATOM 1732 C C . SER A 1 225 ? -8.465 -1.249 15.971 1.00 74.25 225 SER A C 1
ATOM 1734 O O . SER A 1 225 ? -8.591 -2.137 16.812 1.00 74.25 225 SER A O 1
ATOM 1736 N N . GLY A 1 226 ? -8.347 -1.517 14.671 1.00 77.06 226 GLY A N 1
ATOM 1737 C CA . GLY A 1 226 ? -8.127 -2.837 14.089 1.00 77.06 226 GLY A CA 1
ATOM 1738 C C . GLY A 1 226 ? -7.343 -2.729 12.783 1.00 77.06 226 GLY A C 1
ATOM 1739 O O . GLY A 1 226 ? -7.057 -1.623 12.312 1.00 77.06 226 GLY A O 1
ATOM 1740 N N . SER A 1 227 ? -7.000 -3.869 12.191 1.00 83.81 227 SER A N 1
ATOM 1741 C CA . SER A 1 227 ? -6.207 -3.929 10.964 1.00 83.81 227 SER A CA 1
ATOM 1742 C C . SER A 1 227 ? -7.016 -4.371 9.746 1.00 83.81 227 SER A C 1
ATOM 1744 O O . SER A 1 227 ? -7.842 -5.282 9.803 1.00 83.81 227 SER A O 1
ATOM 1746 N N . ALA A 1 228 ? -6.710 -3.767 8.602 1.00 87.38 228 ALA A N 1
ATOM 1747 C CA . ALA A 1 228 ? -7.269 -4.085 7.300 1.00 87.38 228 ALA A CA 1
ATOM 1748 C C . ALA A 1 228 ? -6.124 -4.342 6.302 1.00 87.38 228 ALA A C 1
ATOM 1750 O O . ALA A 1 228 ? -5.550 -3.387 5.770 1.00 87.38 228 ALA A O 1
ATOM 1751 N N . PRO A 1 229 ? -5.754 -5.614 6.051 1.00 91.88 229 PRO A N 1
ATOM 1752 C CA . PRO A 1 229 ? -4.884 -5.956 4.935 1.00 91.88 229 PRO A CA 1
ATOM 1753 C C . PRO A 1 229 ? -5.664 -5.828 3.622 1.00 91.88 229 PRO A C 1
ATOM 1755 O O . PRO A 1 229 ? -6.744 -6.404 3.481 1.00 91.88 229 PRO A O 1
ATOM 1758 N N . ILE A 1 230 ? -5.098 -5.091 2.673 1.00 94.38 230 ILE A N 1
ATOM 1759 C CA . ILE A 1 230 ? -5.685 -4.773 1.374 1.00 94.38 230 ILE A CA 1
ATOM 1760 C C . ILE A 1 230 ? -4.734 -5.205 0.275 1.00 94.38 230 ILE A C 1
ATOM 1762 O O . ILE A 1 230 ? -3.557 -4.848 0.288 1.00 94.38 230 ILE A O 1
ATOM 1766 N N . CYS A 1 231 ? -5.264 -5.963 -0.677 1.00 94.38 231 CYS A N 1
ATOM 1767 C CA . CYS A 1 231 ? -4.536 -6.467 -1.828 1.00 94.38 231 CYS A CA 1
ATOM 1768 C C . CYS A 1 231 ? -5.106 -5.853 -3.101 1.00 94.38 231 CYS A C 1
ATOM 1770 O O . CYS A 1 231 ? -6.319 -5.866 -3.297 1.00 94.38 231 CYS A O 1
ATOM 1772 N N . VAL A 1 232 ? -4.244 -5.337 -3.971 1.00 92.69 232 VAL A N 1
ATOM 1773 C CA . VAL A 1 232 ? -4.657 -4.686 -5.218 1.00 92.69 232 VAL A CA 1
ATOM 1774 C C . VAL A 1 232 ? -3.635 -4.924 -6.318 1.00 92.69 232 VAL A C 1
ATOM 1776 O O . VAL A 1 232 ? -2.427 -4.874 -6.083 1.00 92.69 232 VAL A O 1
ATOM 1779 N N . ARG A 1 233 ? -4.125 -5.183 -7.528 1.00 90.25 233 ARG A N 1
ATOM 1780 C CA . ARG A 1 233 ? -3.336 -5.175 -8.757 1.00 90.25 233 ARG A CA 1
ATOM 1781 C C . ARG A 1 233 ? -3.890 -4.080 -9.662 1.00 90.25 233 ARG A C 1
ATOM 1783 O O . ARG A 1 233 ? -5.097 -3.889 -9.730 1.00 90.25 233 ARG A O 1
ATOM 1790 N N . VAL A 1 234 ? -3.004 -3.341 -10.326 1.00 87.94 234 VAL A N 1
ATOM 1791 C CA . VAL A 1 234 ? -3.414 -2.199 -11.154 1.00 87.94 234 VAL A CA 1
ATOM 1792 C C . VAL A 1 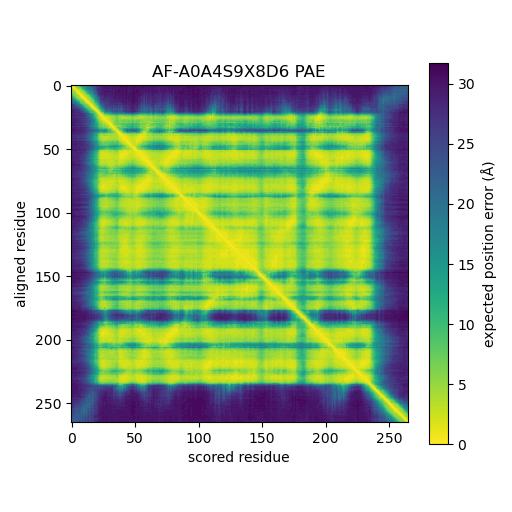234 ? -3.919 -2.632 -12.536 1.00 87.94 234 VAL A C 1
ATOM 1794 O O . VAL A 1 234 ? -4.833 -2.004 -13.064 1.00 87.94 234 VAL A O 1
ATOM 1797 N N . ALA A 1 235 ? -3.374 -3.704 -13.123 1.00 82.44 235 ALA A N 1
ATOM 1798 C CA . ALA A 1 235 ? -3.848 -4.233 -14.405 1.00 82.44 235 ALA A CA 1
ATOM 1799 C C . ALA A 1 235 ? -4.343 -5.686 -14.354 1.00 82.44 235 ALA A C 1
ATOM 1801 O O . ALA A 1 235 ? -3.670 -6.582 -13.849 1.00 82.44 235 ALA A O 1
ATOM 1802 N N . ASP A 1 236 ? -5.463 -5.922 -15.043 1.00 63.84 236 ASP A N 1
ATOM 1803 C CA . ASP A 1 236 ? -6.197 -7.197 -15.105 1.00 63.84 236 ASP A CA 1
ATOM 1804 C C . ASP A 1 236 ? -5.593 -8.239 -16.067 1.00 63.84 236 ASP A C 1
ATOM 1806 O O . ASP A 1 236 ? -6.110 -9.354 -16.233 1.00 63.84 236 ASP A O 1
ATOM 1810 N N . HIS A 1 237 ? -4.523 -7.899 -16.787 1.00 48.44 237 HIS A N 1
ATOM 1811 C CA . HIS A 1 237 ? -3.974 -8.801 -17.788 1.00 48.44 237 HIS A CA 1
ATOM 1812 C C . HIS A 1 237 ? -3.151 -9.896 -17.122 1.00 48.44 237 HIS A C 1
ATOM 1814 O O . HIS A 1 237 ? -2.021 -9.679 -16.698 1.00 48.44 237 HIS A O 1
ATOM 1820 N N . LYS A 1 238 ? -3.780 -11.082 -17.062 1.00 37.47 238 LYS A N 1
ATOM 1821 C CA . LYS A 1 238 ? -3.197 -12.424 -16.921 1.00 37.47 238 LYS A CA 1
ATOM 1822 C C . LYS A 1 238 ? -1.674 -12.382 -16.902 1.00 37.47 238 LYS A C 1
ATOM 1824 O O . LYS A 1 238 ? -1.071 -12.007 -17.907 1.00 37.47 238 LYS A O 1
ATOM 1829 N N . VAL A 1 239 ? -1.080 -12.916 -15.835 1.00 39.97 239 VAL A N 1
ATOM 1830 C CA . VAL A 1 239 ? 0.288 -13.443 -15.850 1.00 39.97 239 VAL A CA 1
ATOM 1831 C C . VAL A 1 239 ? 0.361 -14.481 -16.975 1.00 39.97 239 VAL A C 1
ATOM 1833 O O . VAL A 1 239 ? 0.160 -15.678 -16.772 1.00 39.97 239 VAL A O 1
ATOM 1836 N N . SER A 1 240 ? 0.547 -14.023 -18.211 1.00 29.31 240 SER A N 1
ATOM 1837 C CA . SER A 1 240 ? 0.918 -14.883 -19.313 1.00 29.31 240 SER A CA 1
ATOM 1838 C C . SER A 1 240 ? 2.298 -15.396 -18.934 1.00 29.31 240 SER A C 1
ATOM 1840 O O . SER A 1 240 ? 3.141 -14.633 -18.464 1.00 29.31 240 SER A O 1
ATOM 1842 N N . GLY A 1 241 ? 2.496 -16.710 -19.018 1.00 33.53 241 GLY A N 1
ATOM 1843 C CA . GLY A 1 241 ? 3.726 -17.407 -18.635 1.00 33.53 241 GLY A CA 1
ATOM 1844 C C . GLY A 1 241 ? 4.930 -17.074 -19.522 1.00 33.53 241 GLY A C 1
ATOM 1845 O O . GLY A 1 241 ? 5.671 -17.964 -19.917 1.00 33.53 241 GLY A O 1
ATOM 1846 N N . ALA A 1 242 ? 5.114 -15.803 -19.844 1.00 30.58 242 ALA A N 1
ATOM 1847 C CA . ALA A 1 242 ? 6.240 -15.229 -20.526 1.00 30.58 242 ALA A CA 1
ATOM 1848 C C . ALA A 1 242 ? 6.521 -13.874 -19.864 1.00 30.58 242 ALA A C 1
ATOM 1850 O O . ALA A 1 242 ? 6.210 -12.822 -20.414 1.00 30.58 242 ALA A O 1
ATOM 1851 N N . MET A 1 243 ? 7.203 -13.893 -18.710 1.00 33.97 243 MET A N 1
ATOM 1852 C CA . MET A 1 243 ? 8.268 -12.902 -18.569 1.00 33.97 243 MET A CA 1
ATOM 1853 C C . MET A 1 243 ? 9.085 -13.032 -19.847 1.00 33.97 243 MET A C 1
ATOM 1855 O O . MET A 1 243 ? 9.555 -14.133 -20.164 1.00 33.97 243 MET A O 1
ATOM 1859 N N . ALA A 1 244 ? 9.137 -11.952 -20.623 1.00 31.19 244 ALA A N 1
ATOM 1860 C CA . ALA A 1 244 ? 9.952 -11.866 -21.812 1.00 31.19 244 ALA A CA 1
ATOM 1861 C C . ALA A 1 244 ? 11.295 -12.528 -21.500 1.00 31.19 244 ALA A C 1
ATOM 1863 O O . ALA A 1 244 ? 11.996 -12.130 -20.565 1.00 31.19 244 ALA A O 1
ATOM 1864 N N . ARG A 1 245 ? 11.619 -13.592 -22.248 1.00 26.80 245 ARG A N 1
ATOM 1865 C CA . ARG A 1 245 ? 12.992 -14.085 -22.319 1.00 26.80 245 ARG A CA 1
ATOM 1866 C C . ARG A 1 245 ? 13.865 -12.837 -22.452 1.00 26.80 245 ARG A C 1
ATOM 1868 O O . ARG A 1 245 ? 13.581 -12.041 -23.352 1.00 26.80 245 ARG A O 1
ATOM 1875 N N . PRO A 1 246 ? 14.864 -12.631 -21.576 1.00 32.12 246 PRO A N 1
ATOM 1876 C CA . PRO A 1 246 ? 15.759 -11.501 -21.735 1.00 32.12 246 PRO A CA 1
ATOM 1877 C C . PRO A 1 246 ? 16.288 -11.579 -23.159 1.00 32.12 246 PRO A C 1
ATOM 1879 O O . PRO A 1 246 ? 16.667 -12.667 -23.601 1.00 32.12 246 PRO A O 1
ATOM 1882 N N . GLY A 1 247 ? 16.210 -10.461 -23.882 1.00 31.50 247 GLY A N 1
ATOM 1883 C CA . GLY A 1 247 ? 16.714 -10.332 -25.238 1.00 31.50 247 GLY A CA 1
ATOM 1884 C C . GLY A 1 247 ? 18.162 -10.793 -25.276 1.00 31.50 247 GLY A C 1
ATOM 1885 O O . GLY A 1 247 ? 19.084 -10.035 -24.990 1.00 31.50 247 GLY A O 1
ATOM 1886 N N . GLY A 1 248 ? 18.349 -12.071 -25.585 1.00 25.70 248 GLY A N 1
ATOM 1887 C CA . GLY A 1 248 ? 19.627 -12.628 -25.942 1.00 25.70 248 GLY A CA 1
ATOM 1888 C C . GLY A 1 248 ? 19.933 -12.048 -27.300 1.00 25.70 248 GLY A C 1
ATOM 1889 O O . GLY A 1 248 ? 19.359 -12.479 -28.299 1.00 25.70 248 GLY A O 1
ATOM 1890 N N . SER A 1 249 ? 20.817 -11.055 -27.322 1.00 32.44 249 SER A N 1
ATOM 1891 C CA . SER A 1 249 ? 21.662 -10.811 -28.479 1.00 32.44 249 SER A CA 1
ATOM 1892 C C . SER A 1 249 ? 22.165 -12.177 -28.948 1.00 32.44 249 SER A C 1
ATOM 1894 O O . SER A 1 249 ? 22.960 -12.827 -28.264 1.00 32.44 249 SER A O 1
ATOM 1896 N N . MET A 1 250 ? 21.601 -12.675 -30.050 1.00 30.20 250 MET A N 1
ATOM 1897 C CA . MET A 1 250 ? 22.050 -13.905 -30.683 1.00 30.20 250 MET A CA 1
ATOM 1898 C C . MET A 1 250 ? 23.404 -13.612 -31.324 1.00 30.20 250 MET A C 1
ATOM 1900 O O . MET A 1 250 ? 23.506 -13.408 -32.530 1.00 30.20 250 MET A O 1
ATOM 1904 N N . CYS A 1 251 ? 24.464 -13.611 -30.519 1.00 27.14 251 CYS A N 1
ATOM 1905 C CA . CYS A 1 251 ? 25.775 -13.969 -31.031 1.00 27.14 251 CYS A CA 1
ATOM 1906 C C . CYS A 1 251 ? 25.695 -15.446 -31.427 1.00 27.14 251 CYS A C 1
ATOM 1908 O O . CYS A 1 251 ? 25.870 -16.342 -30.603 1.00 27.14 251 CYS A O 1
ATOM 1910 N N . PHE A 1 252 ? 25.379 -15.690 -32.699 1.00 28.61 252 PHE A N 1
ATOM 1911 C CA . PHE A 1 252 ? 25.596 -16.969 -33.359 1.00 28.61 252 PHE A CA 1
ATOM 1912 C C . PHE A 1 252 ? 27.091 -17.301 -33.281 1.00 28.61 252 PHE A C 1
ATOM 1914 O O . PHE A 1 252 ? 27.876 -16.901 -34.137 1.00 28.61 252 PHE A O 1
ATOM 1921 N N . VAL A 1 253 ? 27.503 -18.046 -32.257 1.00 32.50 253 VAL A N 1
ATOM 1922 C CA . VAL A 1 253 ? 28.762 -18.789 -32.312 1.00 32.50 253 VAL A CA 1
ATOM 1923 C C . VAL A 1 253 ? 28.455 -20.080 -33.060 1.00 32.50 253 VAL A C 1
ATOM 1925 O O . VAL A 1 253 ? 27.991 -21.064 -32.486 1.00 32.50 253 VAL A O 1
ATOM 1928 N N . ALA A 1 254 ? 28.654 -20.051 -34.376 1.00 32.59 254 ALA A N 1
ATOM 1929 C CA . ALA A 1 254 ? 28.638 -21.245 -35.205 1.00 32.59 254 ALA A CA 1
ATOM 1930 C C . ALA A 1 254 ? 29.834 -22.136 -34.822 1.00 32.59 254 ALA A C 1
ATOM 1932 O O . ALA A 1 254 ? 30.957 -21.917 -35.270 1.00 32.59 254 ALA A O 1
ATOM 1933 N N . LEU A 1 255 ? 29.603 -23.139 -33.975 1.00 32.66 255 LEU A N 1
ATOM 1934 C CA . LEU A 1 255 ? 30.552 -24.225 -33.733 1.00 32.66 255 LEU A CA 1
ATOM 1935 C C . LEU A 1 255 ? 30.336 -25.311 -34.794 1.00 32.66 255 LEU A C 1
ATOM 1937 O O . LEU A 1 255 ? 29.452 -26.158 -34.680 1.00 32.66 255 LEU A O 1
ATOM 1941 N N . LEU A 1 256 ? 31.153 -25.259 -35.848 1.00 34.22 256 LEU A N 1
ATOM 1942 C CA . LEU A 1 256 ? 31.347 -26.350 -36.803 1.00 34.22 256 LEU A CA 1
ATOM 1943 C C . LEU A 1 256 ? 31.950 -27.557 -36.069 1.00 34.22 256 LEU A C 1
ATOM 1945 O O . LEU A 1 256 ? 33.138 -27.573 -35.755 1.00 34.22 256 LEU A O 1
ATOM 1949 N N . ALA A 1 257 ? 31.142 -28.585 -35.816 1.00 35.88 257 ALA A N 1
ATOM 1950 C CA . ALA A 1 257 ? 31.642 -29.891 -35.410 1.00 35.88 257 ALA A CA 1
ATOM 1951 C C . ALA A 1 257 ? 32.102 -30.664 -36.659 1.00 35.88 257 ALA A C 1
ATOM 1953 O O . ALA A 1 257 ? 31.300 -31.292 -37.350 1.00 35.88 257 ALA A O 1
ATOM 1954 N N . LEU A 1 258 ? 33.406 -30.616 -36.954 1.00 34.38 258 LEU A N 1
ATOM 1955 C CA . LEU A 1 258 ? 34.060 -31.594 -37.826 1.00 34.38 258 LEU A CA 1
ATOM 1956 C C . LEU A 1 258 ? 34.069 -32.949 -37.101 1.00 34.38 258 LEU A C 1
ATOM 1958 O O . LEU A 1 258 ? 34.912 -33.215 -36.246 1.00 34.38 258 LEU A O 1
ATOM 1962 N N . GLY A 1 259 ? 33.100 -33.801 -37.428 1.00 34.19 259 GLY A N 1
ATOM 1963 C CA . GLY A 1 259 ? 33.092 -35.198 -37.015 1.00 34.19 259 GLY A CA 1
ATOM 1964 C C . GLY A 1 259 ? 34.153 -35.982 -37.780 1.00 34.19 259 GLY A C 1
ATOM 1965 O O . GLY A 1 259 ? 33.947 -36.354 -38.932 1.00 34.19 259 GLY A O 1
ATOM 1966 N N . ALA A 1 260 ? 35.281 -36.252 -37.128 1.00 39.03 260 ALA A N 1
ATOM 1967 C CA . ALA A 1 260 ? 36.200 -37.300 -37.541 1.00 39.03 260 ALA A CA 1
ATOM 1968 C C . ALA A 1 260 ? 35.534 -38.668 -37.302 1.00 39.03 260 ALA A C 1
ATOM 1970 O O . ALA A 1 260 ? 35.514 -39.166 -36.179 1.00 39.03 260 ALA A O 1
ATOM 1971 N N . MET A 1 261 ? 34.987 -39.281 -38.354 1.00 35.44 261 MET A N 1
ATOM 1972 C CA . MET A 1 261 ? 34.825 -40.735 -38.415 1.00 35.44 261 MET A CA 1
ATOM 1973 C C . MET A 1 261 ? 35.983 -41.302 -39.229 1.00 35.44 261 MET A C 1
ATOM 1975 O O . MET A 1 261 ? 35.985 -41.254 -40.456 1.00 35.44 261 MET A O 1
ATOM 1979 N N . LEU A 1 262 ? 36.971 -41.834 -38.518 1.00 36.19 262 LEU A N 1
ATOM 1980 C CA . LEU A 1 262 ? 37.995 -42.712 -39.061 1.00 36.19 262 LEU A CA 1
ATOM 1981 C C . LEU A 1 262 ? 37.908 -44.039 -38.302 1.00 36.19 262 LEU A C 1
ATOM 1983 O O . LEU A 1 262 ? 37.964 -44.061 -37.076 1.00 36.19 262 LEU A O 1
ATOM 1987 N N . PHE A 1 263 ? 37.803 -45.103 -39.099 1.00 33.69 263 PHE A N 1
ATOM 1988 C CA . PHE A 1 263 ? 37.984 -46.523 -38.794 1.00 33.69 263 PHE A CA 1
ATOM 1989 C C . PHE A 1 263 ? 36.827 -47.314 -38.159 1.00 33.69 263 PHE A C 1
ATOM 1991 O O . PHE A 1 263 ? 36.654 -47.374 -36.947 1.00 33.69 263 PHE A O 1
ATOM 1998 N N . MET A 1 264 ? 36.150 -48.083 -39.021 1.00 30.69 264 MET A N 1
ATOM 1999 C CA . MET A 1 264 ? 36.070 -49.532 -38.823 1.00 30.69 264 MET A CA 1
ATOM 2000 C C . MET A 1 264 ? 36.791 -50.233 -39.984 1.00 30.69 264 MET A C 1
ATOM 2002 O O . MET A 1 264 ? 36.324 -50.203 -41.123 1.00 30.69 264 MET A O 1
ATOM 2006 N N . LEU A 1 265 ? 37.943 -50.816 -39.659 1.00 36.06 265 LEU A N 1
ATOM 2007 C CA . LEU A 1 265 ? 38.380 -52.139 -40.101 1.00 36.06 265 LEU A CA 1
ATOM 2008 C C . LEU A 1 265 ? 38.555 -52.954 -38.817 1.00 36.06 265 LEU A C 1
ATOM 2010 O O . LEU A 1 265 ? 39.093 -52.364 -37.850 1.00 36.06 265 LEU A O 1
#

Organism: Aureobasidium pullulans (NCBI:txid5580)

pLDDT: mean 72.36, std 22.13, range [25.7, 95.88]

Sequence (265 aa):
MTSRILVLAFFTVLAAARTFSGADLNFGELNQTFTAPTINHAVKVPIGNNNFSLNVMIAEFEPPANTTTDLQNPRVAATIYELSWPWNTTINETLKTLEGVEEPRFCVSIPLGPFPDSVTKAYKETDLGDCTNALGEQCTRDLKNQGFAPDVGCNTPIPESCSGKLGSGSIGSAPLLNIEQKYYSAYEKSETRFAYTTSEIYSNGNDTLFQHDVQRLHVLLFTSSGSAPICVRVADHKVSGAMARPGGSMCFVALLALGAMLFML

Foldseek 3Di:
DDDDDDPPPPPPPPPPPPQQPFFDKDWDDDPFDFDDDKFKDKFWFDDQPFTKIKMWIKTKGFPDPPDDDPAAAKIKIKIWIKIFGPDFFFPQVRQCVRVVDNGWWKKKKWLRAAFDPCLLQQDAVVCRFPSCRRQNDVQQVVLQADADDPPDAQDDDRDPSSVRGSHPGDIDMHTPDDPPDPPDSSGGGPIDTTIMTMHPMHHPVPCLVSVCQQSGWIWMWMHIRTITITIDHRDNDDPPVDPPPPPPPPPPPPDDPPDDDDDDD

Secondary structure (DSSP, 8-state):
------------------------EEES-----PEEEEEEEEEEEEETTEEEEEEEEEEEEPPPTT-----SSEEEEEEEEEEE-SSSS-HHHHHHHHH--SS---EEEEE-SPPPHHHHHH--GGGTTB-HHHH-HHHHHHHHT----TTS-S-PPPPGGGTTTS-SSPEEEEESS-SS-TT--S-SSSSEEEEEEEPPPEETT-THHHHHHHHSEEEEEEESSSEEEEEEES------S------------------------

Radius of gyration: 24.41 Å; Cα contacts (8 Å, |Δi|>4): 466; chains: 1; bounding box: 56×77×64 Å

Mean predicted aligned error: 13.06 Å